Protein AF-A0A6J4YBS7-F1 (afdb_monomer)

Mean predicted aligned error: 9.2 Å

Secondary structure (DSSP, 8-state):
--SHHHHHHHHHH-SS---B------TTS---EEEE---S--SSSSPPEESS--TT----SSPPEEPPHHHHHHHHHHHHHHHHHHHHTT-SEEEEEE-TT-HHHHHH-TTT----STTSSSHHHHHHHHHHHHHHHHTTS-TTS-EEEEEE-----TT--S--HHHHHHHHHHHHHHT-SEEEEEPPP--TT-

Sequence (194 aa):
MLFGDYLDISRQALNPFALSLKRYDCCRRPRAASLIEKRNCAKTGGDYMAVSLVDNMPDYGRQPRVMTDADIQGIIAAFGQAAGRVQQAGFDGVQIHGAHGYLVVQFLSPLTNQRQDQWGGSLENRMRFVIEVFRSIKNQVDDSFPIMIKLGCKDYVKSGGGFSMEEGVQVAKALEREGACLIEISHCSQLKGT

Nearest PDB structures (foldseek):
  5n6q-assembly1_B  TM=8.641E-01  e=2.987E-12  Pseudomonas putida
  3l65-assembly1_A  TM=8.594E-01  e=4.675E-12  Pseudomonas putida
  5n6q-assembly1_A  TM=8.396E-01  e=2.628E-12  Pseudomonas putida
  3l67-assembly1_A  TM=8.369E-01  e=1.008E-11  Pseudomonas putida
  5lnj-assembly1_A  TM=8.584E-01  e=2.805E-11  Pseudomonas putida

pLDDT: mean 77.75, std 22.11, range [26.22, 98.56]

Foldseek 3Di:
DPPVVVVVLCVVLPVPFPWDQDADQDPDDRAGETEGFHAQDDPPPDAREFCDDAPPDDCPVHDHDYDDPVNLVVVLLSLQSS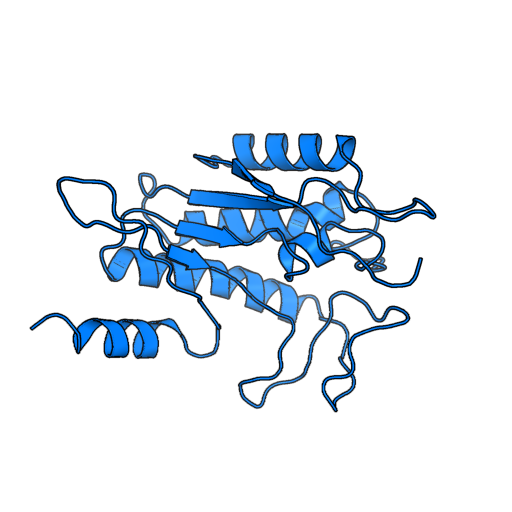LLSCVVVRHQAYEYEAAAATRLVLLQKCRRHVDPDQSDDDLNSSLVSVLSSLVSNCVNDDVNHAYAYAHAQWADDPVDRIRHNVSSVVSVVSCVVSPHPYYHYDHHHHPPDD

Radius of gyration: 16.75 Å; Cα contacts (8 Å, |Δi|>4): 340; chains: 1; bounding box: 39×38×50 Å

Structure (mmCIF, N/CA/C/O backbone):
data_AF-A0A6J4YBS7-F1
#
_entry.id   AF-A0A6J4YBS7-F1
#
loop_
_atom_site.group_PDB
_atom_site.id
_atom_site.type_symbol
_atom_site.label_atom_id
_atom_site.label_alt_id
_atom_site.label_comp_id
_atom_site.label_asym_id
_atom_site.label_entity_id
_atom_site.label_seq_id
_atom_site.pdbx_PDB_ins_code
_atom_site.Cartn_x
_atom_site.Cartn_y
_atom_site.Cartn_z
_atom_site.occupancy
_atom_site.B_iso_or_equiv
_atom_site.auth_seq_id
_atom_site.auth_comp_id
_atom_site.auth_asym_id
_atom_site.auth_atom_id
_atom_site.pdbx_PDB_model_num
ATOM 1 N N . MET A 1 1 ? -10.386 -20.583 28.822 1.00 33.28 1 MET A N 1
ATOM 2 C CA . MET A 1 1 ? -11.143 -20.363 27.570 1.00 33.28 1 MET A CA 1
ATOM 3 C C . MET A 1 1 ? -10.430 -19.320 26.696 1.00 33.28 1 MET A C 1
ATOM 5 O O . MET A 1 1 ? -10.971 -18.252 26.506 1.00 33.28 1 MET A O 1
ATOM 9 N N . LEU A 1 2 ? -9.185 -19.550 26.242 1.00 31.94 2 LEU A N 1
ATOM 10 C CA . LEU A 1 2 ? -8.369 -18.486 25.597 1.00 31.94 2 LEU A CA 1
ATOM 11 C C . LEU A 1 2 ? -7.616 -18.908 24.316 1.00 31.94 2 LEU A C 1
ATOM 13 O O . LEU A 1 2 ? -6.906 -18.095 23.739 1.00 31.94 2 LEU A O 1
ATOM 17 N N . PHE A 1 3 ? -7.770 -20.153 23.853 1.00 27.08 3 PHE A N 1
ATOM 18 C CA . PHE A 1 3 ? -7.106 -20.653 22.635 1.00 27.08 3 PHE A CA 1
ATOM 19 C C . PHE A 1 3 ? -8.078 -21.058 21.513 1.00 27.08 3 PHE A C 1
ATOM 21 O O . PHE A 1 3 ? -7.680 -21.056 20.352 1.00 27.08 3 PHE A O 1
ATOM 28 N N . GLY A 1 4 ? -9.342 -21.372 21.832 1.00 26.22 4 GLY A N 1
ATOM 29 C CA . GLY A 1 4 ? -10.352 -21.775 20.840 1.00 26.22 4 GLY A CA 1
ATOM 30 C C . GLY A 1 4 ? -10.799 -20.619 19.943 1.00 26.22 4 GLY A C 1
ATOM 31 O O . GLY A 1 4 ? -10.793 -20.745 18.723 1.00 26.22 4 GLY A O 1
ATOM 32 N N . ASP A 1 5 ? -11.054 -19.456 20.542 1.00 38.38 5 ASP A N 1
ATOM 33 C CA . ASP A 1 5 ? -11.626 -18.304 19.834 1.00 38.38 5 ASP A CA 1
ATOM 34 C C . ASP A 1 5 ? -10.646 -17.676 18.825 1.00 38.38 5 ASP A C 1
ATOM 36 O O . ASP A 1 5 ? -11.058 -17.111 17.817 1.00 38.38 5 ASP A O 1
ATOM 40 N N . TYR A 1 6 ? -9.331 -17.829 19.031 1.00 33.69 6 TYR A N 1
ATOM 41 C CA . TYR A 1 6 ? -8.311 -17.347 18.090 1.00 33.69 6 TYR A CA 1
ATOM 42 C C . TYR A 1 6 ? -8.333 -18.133 16.770 1.00 33.69 6 TYR A C 1
ATOM 44 O O . TYR A 1 6 ? -8.166 -17.556 15.694 1.00 33.69 6 TYR A O 1
ATOM 52 N N . LEU A 1 7 ? -8.570 -19.449 16.833 1.00 38.34 7 LEU A N 1
ATOM 53 C CA . LEU A 1 7 ? -8.701 -20.303 15.650 1.00 38.34 7 LEU A CA 1
ATOM 54 C C . LEU A 1 7 ? -10.017 -20.047 14.901 1.00 38.34 7 LEU A C 1
ATOM 56 O O . LEU A 1 7 ? -10.030 -20.139 13.678 1.00 38.34 7 LEU A O 1
ATOM 60 N N . ASP A 1 8 ? -11.089 -19.664 15.595 1.00 37.56 8 ASP A N 1
ATOM 61 C CA . ASP A 1 8 ? -12.368 -19.340 14.952 1.00 37.56 8 ASP A CA 1
ATOM 62 C C . ASP A 1 8 ? -12.410 -17.927 14.359 1.00 37.56 8 ASP A C 1
ATOM 64 O O . ASP A 1 8 ? -12.879 -17.765 13.234 1.00 37.56 8 ASP A O 1
ATOM 68 N N . ILE A 1 9 ? -11.826 -16.920 15.020 1.00 43.03 9 ILE A N 1
ATOM 69 C CA . ILE A 1 9 ? -11.674 -15.566 14.454 1.00 43.03 9 ILE A CA 1
ATOM 70 C C . ILE A 1 9 ? -10.761 -15.602 13.231 1.00 43.03 9 ILE A C 1
ATOM 72 O O . ILE A 1 9 ? -11.064 -15.000 12.204 1.00 43.03 9 ILE A O 1
ATOM 76 N N . SER A 1 10 ? -9.656 -16.345 13.307 1.00 39.84 10 SER A N 1
ATOM 77 C CA . SER A 1 10 ? -8.785 -16.554 12.155 1.00 39.84 10 SER A CA 1
ATOM 78 C C . SER A 1 10 ? -9.535 -17.302 11.043 1.00 39.84 10 SER A C 1
ATOM 80 O O . SER A 1 10 ? -9.543 -16.839 9.911 1.00 39.84 10 SER A O 1
ATOM 82 N N . ARG A 1 11 ? -10.302 -18.361 11.322 1.00 40.59 11 ARG A N 1
ATOM 83 C CA . ARG A 1 11 ? -11.118 -19.039 10.291 1.00 40.59 11 ARG A CA 1
ATOM 84 C C . ARG A 1 11 ? -12.203 -18.160 9.660 1.00 40.59 11 ARG A C 1
ATOM 86 O O . ARG A 1 11 ? -12.398 -18.247 8.450 1.00 40.59 11 ARG A O 1
ATOM 93 N N . GLN A 1 12 ? -12.874 -17.310 10.435 1.00 41.06 12 GLN A N 1
ATOM 94 C CA . GLN A 1 12 ? -13.909 -16.398 9.935 1.00 41.06 12 GLN A CA 1
ATOM 95 C C . GLN A 1 12 ? -13.317 -15.174 9.214 1.00 41.06 12 GLN A C 1
ATOM 97 O O . GLN A 1 12 ? -13.942 -14.641 8.298 1.00 41.06 12 GLN A O 1
ATOM 102 N N . ALA A 1 13 ? -12.097 -14.750 9.567 1.00 38.03 13 ALA A N 1
ATOM 103 C CA . ALA A 1 13 ? -11.439 -13.593 8.965 1.00 38.03 13 ALA A CA 1
ATOM 104 C C . ALA A 1 13 ? -10.526 -13.904 7.761 1.00 38.03 13 ALA A C 1
ATOM 106 O O . ALA A 1 13 ? -10.281 -12.996 6.956 1.00 38.03 13 ALA A O 1
ATOM 107 N N . LEU A 1 14 ? -10.027 -15.144 7.631 1.00 44.59 14 LEU A N 1
ATOM 108 C CA . LEU A 1 14 ? -8.889 -15.510 6.764 1.00 44.59 14 LEU A CA 1
ATOM 109 C C . LEU A 1 14 ? -9.216 -16.170 5.423 1.00 44.59 14 LEU A C 1
ATOM 111 O O . LEU A 1 14 ? -8.290 -16.533 4.698 1.00 44.59 14 LEU A O 1
ATOM 115 N N . ASN A 1 15 ? -10.474 -16.342 5.030 1.00 37.31 15 ASN A N 1
ATOM 116 C CA . ASN A 1 15 ? -10.745 -16.929 3.716 1.00 37.31 15 ASN A CA 1
ATOM 117 C C . ASN A 1 15 ? -11.090 -15.836 2.686 1.00 37.31 15 ASN A C 1
ATOM 119 O O . ASN A 1 15 ? -12.058 -15.113 2.922 1.00 37.31 15 ASN A O 1
ATOM 123 N N . PRO A 1 16 ? -10.360 -15.666 1.556 1.00 37.88 16 PRO 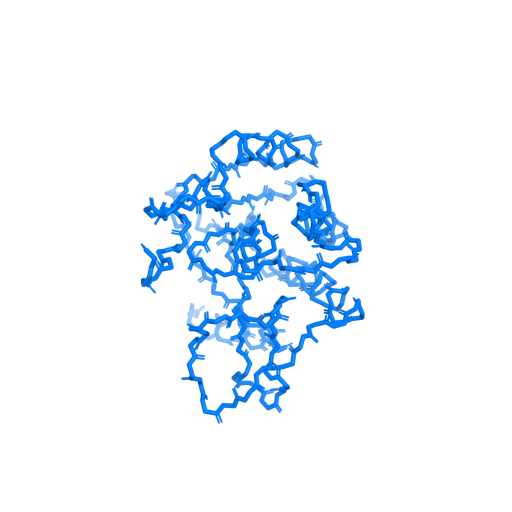A N 1
ATOM 124 C CA . PRO A 1 16 ? -9.128 -16.331 1.089 1.00 37.88 16 PRO A CA 1
ATOM 125 C C . PRO A 1 16 ? -7.824 -15.525 1.325 1.00 37.88 16 PRO A C 1
ATOM 127 O O . PRO A 1 16 ? -6.843 -15.705 0.598 1.00 37.88 16 PRO A O 1
ATOM 130 N N . PHE A 1 17 ? -7.788 -14.596 2.284 1.00 41.03 17 PHE A N 1
ATOM 131 C CA . PHE A 1 17 ? -6.633 -13.719 2.509 1.00 41.03 17 PHE A CA 1
ATOM 132 C C . PHE A 1 17 ? -5.740 -14.270 3.617 1.00 41.03 17 PHE A C 1
ATOM 134 O O . PHE A 1 17 ? -6.178 -14.455 4.747 1.00 41.03 17 PHE A O 1
ATOM 141 N N . ALA A 1 18 ? -4.465 -14.499 3.305 1.00 39.88 18 ALA A N 1
ATOM 142 C CA . ALA A 1 18 ? -3.466 -14.861 4.301 1.00 39.88 18 ALA A CA 1
ATOM 143 C C . ALA A 1 18 ? -3.133 -13.643 5.185 1.00 39.88 18 ALA A C 1
ATOM 145 O O . ALA A 1 18 ? -2.092 -13.023 4.999 1.00 39.88 18 ALA A O 1
ATOM 146 N N . LEU A 1 19 ? -4.012 -13.276 6.128 1.00 43.25 19 LEU A N 1
ATOM 147 C CA . LEU A 1 19 ? -3.632 -12.349 7.192 1.00 43.25 19 LEU A CA 1
ATOM 148 C C . LEU A 1 19 ? -2.711 -13.061 8.184 1.00 43.25 19 LEU A C 1
ATOM 150 O O . LEU A 1 19 ? -3.000 -14.157 8.660 1.00 43.25 19 LEU A O 1
ATOM 154 N N . SER A 1 20 ? -1.613 -12.403 8.533 1.00 40.69 20 SER A N 1
ATOM 155 C CA . SER A 1 20 ? -0.741 -12.821 9.623 1.00 40.69 20 SER A CA 1
ATOM 156 C C . SER A 1 20 ? -1.072 -11.965 10.839 1.00 40.69 20 SER A C 1
ATOM 158 O O . SER A 1 20 ? -0.600 -10.842 10.973 1.00 40.69 20 SER A O 1
ATOM 160 N N . LEU A 1 21 ? -1.930 -12.456 11.734 1.00 43.28 21 LEU A N 1
ATOM 161 C CA . LEU A 1 21 ? -2.295 -11.717 12.944 1.00 43.28 21 LEU A CA 1
ATOM 162 C C . LEU A 1 21 ? -1.134 -11.757 13.951 1.00 43.28 21 LEU A C 1
ATOM 164 O O . LEU A 1 21 ? -0.966 -12.735 14.677 1.00 43.28 21 LEU A O 1
ATOM 168 N N . LYS A 1 22 ? -0.334 -10.690 14.030 1.00 40.06 22 LYS A N 1
ATOM 169 C CA . LYS A 1 22 ? 0.686 -10.538 15.078 1.00 40.06 22 LYS A CA 1
ATOM 170 C C . LYS A 1 22 ? 0.146 -9.724 16.242 1.00 40.06 22 LYS A C 1
ATOM 172 O O . LYS A 1 22 ? 0.009 -8.518 16.123 1.00 40.06 22 LYS A O 1
ATOM 177 N N . ARG A 1 23 ? -0.101 -10.374 17.380 1.00 38.47 23 ARG A N 1
ATOM 178 C CA . ARG A 1 23 ? -0.437 -9.688 18.632 1.00 38.47 23 ARG A CA 1
ATOM 179 C C . ARG A 1 23 ? 0.808 -9.007 19.196 1.00 38.47 23 ARG A C 1
ATOM 181 O O . ARG A 1 23 ? 1.757 -9.683 19.581 1.00 38.47 23 ARG A O 1
ATOM 188 N N . TYR A 1 24 ? 0.791 -7.679 19.243 1.00 40.41 24 TYR A N 1
ATOM 189 C CA . TYR A 1 24 ? 1.756 -6.894 20.007 1.00 40.41 24 TYR A CA 1
ATOM 190 C C . TYR A 1 24 ? 1.162 -6.642 21.395 1.00 40.41 24 TYR A C 1
ATOM 192 O O . TYR A 1 24 ? 0.238 -5.845 21.529 1.00 40.41 24 TYR A O 1
ATOM 200 N N . ASP A 1 25 ? 1.642 -7.355 22.415 1.00 36.03 25 ASP A N 1
ATOM 201 C CA . ASP A 1 25 ? 1.246 -7.093 23.801 1.00 36.03 25 ASP A CA 1
ATOM 202 C C . ASP A 1 25 ? 2.095 -5.943 24.360 1.00 36.03 25 ASP A C 1
ATOM 204 O O . ASP A 1 25 ? 3.307 -6.072 24.534 1.00 36.03 25 ASP A O 1
ATOM 208 N N . CYS A 1 26 ? 1.451 -4.816 24.668 1.00 28.91 26 CYS A N 1
ATOM 209 C CA . CYS A 1 26 ? 2.023 -3.770 25.512 1.00 28.91 26 CYS A CA 1
ATOM 210 C C . CYS A 1 26 ? 1.264 -3.739 26.849 1.00 28.91 26 CYS A C 1
ATOM 212 O O . CYS A 1 26 ? 0.036 -3.825 26.894 1.00 28.91 26 CYS A O 1
ATOM 214 N N . CYS A 1 27 ? 2.010 -3.695 27.953 1.00 36.72 27 CYS A N 1
ATOM 215 C CA . CYS A 1 27 ? 1.534 -3.955 29.309 1.00 36.72 27 CYS A CA 1
ATOM 216 C C . CYS A 1 27 ? 0.288 -3.149 29.740 1.00 36.72 27 CYS A C 1
ATOM 218 O O . CYS A 1 27 ? 0.246 -1.928 29.626 1.00 36.72 27 CYS A O 1
ATOM 220 N N . ARG A 1 28 ? -0.634 -3.875 30.402 1.00 33.41 28 ARG A N 1
ATOM 221 C CA . ARG A 1 28 ? -1.791 -3.479 31.248 1.00 33.41 28 ARG A CA 1
ATOM 222 C C . ARG A 1 28 ? -3.213 -3.578 30.687 1.00 33.41 28 ARG A C 1
ATOM 224 O O . ARG A 1 28 ? -4.128 -3.614 31.506 1.00 33.41 28 ARG A O 1
ATOM 231 N N . ARG A 1 29 ? -3.430 -3.773 29.384 1.00 39.84 29 ARG A N 1
ATOM 232 C CA . ARG A 1 29 ? -4.667 -4.368 28.821 1.00 39.84 29 ARG A CA 1
ATOM 233 C C . ARG A 1 29 ? -4.292 -5.054 27.504 1.00 39.84 29 ARG A C 1
ATOM 235 O O . ARG A 1 29 ? -3.763 -4.360 26.645 1.00 39.84 29 ARG A O 1
ATOM 242 N N . PRO A 1 30 ? -4.502 -6.368 27.317 1.00 42.16 30 PRO A N 1
ATOM 243 C CA . PRO A 1 30 ? -3.960 -7.061 26.156 1.00 42.16 30 PRO A CA 1
ATOM 244 C C . PRO A 1 30 ? -4.868 -6.802 24.951 1.00 42.16 30 PRO A C 1
ATOM 246 O O . PRO A 1 30 ? -5.718 -7.624 24.615 1.00 42.16 30 PRO A O 1
ATOM 249 N N . ARG A 1 31 ? -4.726 -5.639 24.323 1.00 50.16 31 ARG A N 1
ATOM 250 C CA . ARG A 1 31 ? -5.440 -5.278 23.103 1.00 50.16 31 ARG A CA 1
ATOM 251 C C . ARG A 1 31 ? -4.413 -5.109 21.986 1.00 50.16 31 ARG A C 1
ATOM 253 O O . ARG A 1 31 ? -3.412 -4.420 22.138 1.00 50.16 31 ARG A O 1
ATOM 260 N N . ALA A 1 32 ? -4.607 -5.881 20.928 1.00 58.28 32 ALA A N 1
ATOM 261 C CA . ALA A 1 32 ? -3.591 -6.202 19.938 1.00 58.28 32 ALA A CA 1
ATOM 262 C C . ALA A 1 32 ? -3.745 -5.330 18.687 1.00 58.28 32 ALA A C 1
ATOM 264 O O . ALA A 1 32 ? -4.871 -5.039 18.292 1.00 58.28 32 ALA A O 1
ATOM 265 N N . ALA A 1 33 ? -2.646 -4.988 18.013 1.00 57.53 33 ALA A N 1
ATOM 266 C CA . ALA A 1 33 ? -2.692 -4.614 16.598 1.00 57.53 33 ALA A CA 1
ATOM 267 C C . ALA A 1 33 ? -2.696 -5.885 15.733 1.00 57.53 33 ALA A C 1
ATOM 269 O O . ALA A 1 33 ? -2.200 -6.922 16.167 1.00 57.53 33 ALA A O 1
ATOM 270 N N . SER A 1 34 ? -3.253 -5.829 14.525 1.00 64.44 34 SER A N 1
ATOM 271 C CA . SER A 1 34 ? -3.158 -6.919 13.541 1.00 64.44 34 SER A CA 1
ATOM 272 C C . SER A 1 34 ? -2.318 -6.501 12.337 1.00 64.44 34 SER A C 1
ATOM 274 O O . SER A 1 34 ? -2.276 -5.321 12.010 1.00 64.44 34 SER A O 1
ATOM 276 N N . LEU A 1 35 ? -1.660 -7.446 11.660 1.00 63.75 35 LEU A N 1
ATOM 277 C CA . LEU A 1 35 ? -0.934 -7.178 10.417 1.00 63.75 35 LEU A CA 1
ATOM 278 C C . LEU A 1 35 ? -1.715 -7.777 9.240 1.00 63.75 35 LEU A C 1
ATOM 280 O O . LEU A 1 35 ? -1.991 -8.978 9.208 1.00 63.75 35 LEU A O 1
ATOM 284 N N . ILE A 1 36 ? -2.059 -6.944 8.259 1.00 68.38 36 ILE A N 1
ATOM 285 C CA . ILE A 1 36 ? -2.663 -7.398 7.003 1.00 68.38 36 ILE A CA 1
ATOM 286 C C . ILE A 1 36 ? -1.569 -7.457 5.948 1.00 68.38 36 ILE A C 1
ATOM 288 O O . ILE A 1 36 ? -0.947 -6.449 5.606 1.00 68.38 36 ILE A O 1
ATOM 292 N N . GLU A 1 37 ? -1.341 -8.653 5.419 1.00 68.88 37 GLU A N 1
ATOM 293 C CA . GLU A 1 37 ? -0.389 -8.896 4.346 1.00 68.88 37 GLU A CA 1
ATOM 294 C C . GLU A 1 37 ? -1.056 -9.676 3.214 1.00 68.88 37 GLU A C 1
ATOM 296 O O . GLU A 1 37 ? -1.984 -10.456 3.419 1.00 68.88 37 GLU A O 1
ATOM 301 N N . LYS A 1 38 ? -0.561 -9.479 1.992 1.00 57.25 38 LYS A N 1
ATOM 302 C CA . LYS A 1 38 ? -0.874 -10.360 0.871 1.00 57.25 38 LYS A CA 1
ATOM 303 C C . LYS A 1 38 ? 0.412 -10.663 0.119 1.00 57.25 38 LYS A C 1
ATOM 305 O O . LYS A 1 38 ? 1.104 -9.756 -0.344 1.00 57.25 38 LYS A O 1
ATOM 310 N N . ARG A 1 39 ? 0.755 -11.950 0.033 1.00 58.47 39 ARG A N 1
ATOM 311 C CA . ARG A 1 39 ? 1.765 -12.444 -0.911 1.00 58.47 39 ARG A CA 1
ATOM 312 C C . ARG A 1 39 ? 1.101 -12.716 -2.253 1.00 58.47 39 ARG A C 1
ATOM 314 O O . ARG A 1 39 ? -0.079 -13.064 -2.305 1.00 58.47 39 ARG A O 1
ATOM 321 N N . ASN A 1 40 ? 1.898 -12.676 -3.312 1.00 57.56 40 ASN A N 1
ATOM 322 C CA . ASN A 1 40 ? 1.562 -13.348 -4.562 1.00 57.56 40 ASN A CA 1
ATOM 323 C C . ASN A 1 40 ? 1.574 -14.856 -4.270 1.00 57.56 40 ASN A C 1
ATOM 325 O O . ASN A 1 40 ? 2.629 -15.476 -4.304 1.00 57.56 40 ASN A O 1
ATOM 329 N N . CYS A 1 41 ? 0.473 -15.455 -3.821 1.00 44.78 41 CYS A N 1
ATOM 330 C CA . CYS A 1 41 ? 0.392 -16.908 -3.632 1.00 44.78 41 CYS A CA 1
ATOM 331 C C . CYS A 1 41 ? -1.088 -17.302 -3.511 1.00 44.78 41 CYS A C 1
ATOM 333 O O . CYS A 1 41 ? -1.754 -16.852 -2.586 1.00 44.78 41 CYS A O 1
ATOM 335 N N . ALA A 1 42 ? -1.708 -18.025 -4.448 1.00 44.16 42 ALA A N 1
ATOM 336 C CA . ALA A 1 42 ? -1.468 -19.410 -4.889 1.00 44.16 42 ALA A CA 1
ATOM 337 C C . ALA A 1 42 ? -1.672 -20.511 -3.820 1.00 44.16 42 ALA A C 1
ATOM 339 O O . ALA A 1 42 ? -1.628 -21.688 -4.165 1.00 44.16 42 ALA A O 1
ATOM 340 N N . LYS A 1 43 ? -1.971 -20.190 -2.548 1.00 39.94 43 LYS A N 1
ATOM 341 C CA . LYS A 1 43 ? -2.202 -21.233 -1.518 1.00 39.94 43 LYS A CA 1
ATOM 342 C C . LYS A 1 43 ? -3.652 -21.705 -1.364 1.00 39.94 43 LYS A C 1
ATOM 344 O O . LYS A 1 43 ? -3.898 -22.634 -0.604 1.00 39.94 43 LYS A O 1
ATOM 349 N N . THR A 1 44 ? -4.597 -21.126 -2.095 1.00 36.19 44 THR A N 1
ATOM 350 C CA . THR A 1 44 ? -6.033 -21.430 -1.977 1.00 36.19 44 THR A CA 1
ATOM 351 C C . THR A 1 44 ? -6.668 -21.636 -3.348 1.00 36.19 44 THR A C 1
ATOM 353 O O . THR A 1 44 ? -7.575 -20.911 -3.727 1.00 36.19 44 THR A O 1
ATOM 356 N N . GLY A 1 45 ? -6.157 -22.583 -4.145 1.00 42.47 45 GLY A N 1
ATOM 357 C CA . GLY A 1 45 ? -6.798 -23.024 -5.398 1.00 42.47 45 GLY A CA 1
ATOM 358 C C . GLY A 1 45 ? -6.927 -21.987 -6.529 1.00 42.47 45 GLY A C 1
ATOM 359 O O . GLY A 1 45 ? -7.236 -22.381 -7.646 1.00 42.47 45 GLY A O 1
ATOM 360 N N . GLY A 1 46 ? -6.665 -20.704 -6.272 1.00 55.34 46 GLY A N 1
ATOM 361 C CA . GLY A 1 46 ? -6.760 -19.612 -7.237 1.00 55.34 46 GLY A CA 1
ATOM 362 C C . GLY A 1 46 ? -5.479 -19.379 -8.035 1.00 55.34 46 GLY A C 1
ATOM 363 O O . GLY A 1 46 ? -4.396 -19.859 -7.678 1.00 55.34 46 GLY A O 1
ATOM 364 N N . ASP A 1 47 ? -5.631 -18.611 -9.112 1.00 62.75 47 ASP A N 1
ATOM 365 C CA . ASP A 1 47 ? -4.555 -18.204 -10.011 1.00 62.75 47 ASP A CA 1
ATOM 366 C C . ASP A 1 47 ? -3.389 -17.567 -9.248 1.00 62.75 47 ASP A C 1
ATOM 368 O O . ASP A 1 47 ? -3.561 -16.710 -8.374 1.00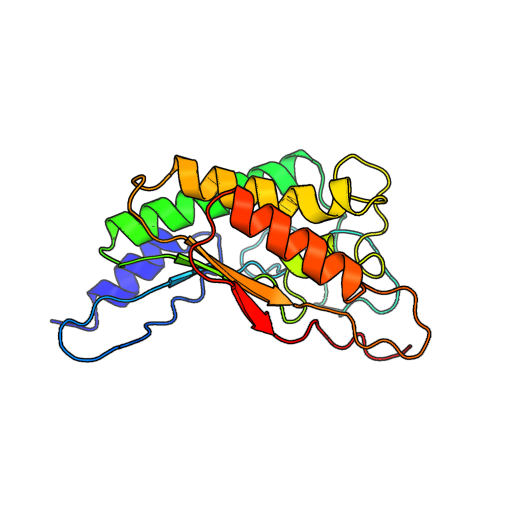 62.75 47 ASP A O 1
ATOM 372 N N . TYR A 1 48 ? -2.171 -17.974 -9.600 1.00 73.88 48 TYR A N 1
ATOM 373 C CA . TYR A 1 48 ? -0.969 -17.281 -9.163 1.00 73.88 48 TYR A CA 1
ATOM 374 C C . TYR A 1 48 ? -0.901 -15.948 -9.920 1.00 73.88 48 TYR A C 1
ATOM 376 O O . TYR A 1 48 ? -0.881 -15.934 -11.147 1.00 73.88 48 TYR A O 1
ATOM 384 N N . MET A 1 49 ? -0.937 -14.825 -9.203 1.00 84.69 49 MET A N 1
ATOM 385 C CA . MET A 1 49 ? -0.989 -13.486 -9.798 1.00 84.69 49 MET A CA 1
ATOM 386 C C . MET A 1 49 ? 0.243 -12.663 -9.430 1.00 84.69 49 MET A C 1
ATOM 388 O O . MET A 1 49 ? 0.718 -12.744 -8.296 1.00 84.69 49 MET A O 1
ATOM 392 N N . ALA A 1 50 ? 0.710 -11.833 -10.361 1.00 87.19 50 ALA A N 1
ATOM 393 C CA . ALA A 1 50 ? 1.831 -10.916 -10.174 1.00 87.19 50 ALA A CA 1
ATOM 394 C C . ALA A 1 50 ? 1.497 -9.496 -10.666 1.00 87.19 50 ALA A C 1
ATOM 396 O O . ALA A 1 50 ? 0.632 -9.309 -11.524 1.00 87.19 50 ALA A O 1
ATOM 397 N N . VAL A 1 51 ? 2.205 -8.492 -10.137 1.00 89.94 51 VAL A N 1
ATOM 398 C CA . VAL A 1 51 ? 2.068 -7.086 -10.567 1.00 89.94 51 VAL A CA 1
ATOM 399 C C . VAL A 1 51 ? 2.513 -6.915 -12.023 1.00 89.94 51 VAL A C 1
ATOM 401 O O . VAL A 1 51 ? 1.848 -6.241 -12.812 1.00 89.94 51 VAL A O 1
ATOM 404 N N . SER A 1 52 ? 3.621 -7.557 -12.388 1.00 89.50 52 SER A N 1
ATOM 405 C CA . SER A 1 52 ? 4.180 -7.653 -13.739 1.00 89.50 52 SER A CA 1
ATOM 406 C C . SER A 1 52 ? 4.921 -8.983 -13.890 1.00 89.50 52 SER A C 1
ATOM 408 O O . SER A 1 52 ? 5.258 -9.618 -12.889 1.00 89.50 52 SER A O 1
ATOM 410 N N . LEU A 1 53 ? 5.168 -9.410 -15.130 1.00 88.31 53 LEU A N 1
ATOM 411 C CA . LEU A 1 53 ? 6.082 -10.520 -15.401 1.00 88.31 53 LEU A CA 1
ATOM 412 C C . LEU A 1 53 ? 7.494 -9.949 -15.507 1.00 88.31 53 LEU A C 1
ATOM 414 O O . LEU A 1 53 ? 7.739 -9.111 -16.368 1.00 88.31 53 LEU A O 1
ATOM 418 N N . VAL A 1 54 ? 8.386 -10.369 -14.615 1.00 82.50 54 VAL A N 1
ATOM 419 C CA . VAL A 1 54 ? 9.777 -9.903 -14.565 1.00 82.50 54 VAL A CA 1
ATOM 420 C C . VAL A 1 54 ? 10.731 -11.090 -14.592 1.00 82.50 54 VAL A C 1
ATOM 422 O O . VAL A 1 54 ? 10.366 -12.198 -14.186 1.00 82.50 54 VAL A O 1
ATOM 425 N N . ASP A 1 55 ? 11.953 -10.860 -15.061 1.00 72.81 55 ASP A N 1
ATOM 426 C CA . ASP A 1 55 ? 12.993 -11.886 -15.069 1.00 72.81 55 ASP A CA 1
ATOM 427 C C . ASP A 1 55 ? 13.318 -12.344 -13.636 1.00 72.81 55 ASP A C 1
ATOM 429 O O . ASP A 1 55 ? 13.226 -11.573 -12.678 1.00 72.81 55 ASP A O 1
ATOM 433 N N . ASN A 1 56 ? 13.707 -13.613 -13.478 1.00 68.56 56 ASN A N 1
ATOM 434 C CA . ASN A 1 56 ? 14.038 -14.230 -12.184 1.00 68.56 56 ASN A CA 1
ATOM 435 C C . ASN A 1 56 ? 12.894 -14.247 -11.151 1.00 68.56 56 ASN A C 1
ATOM 437 O O . ASN A 1 56 ? 13.148 -14.250 -9.941 1.00 68.56 56 ASN A O 1
ATOM 441 N N . MET A 1 57 ? 11.631 -14.289 -11.594 1.00 68.56 57 MET A N 1
ATOM 442 C CA . MET A 1 57 ? 10.532 -14.532 -10.660 1.00 68.56 57 MET A CA 1
ATOM 443 C C . MET A 1 57 ? 10.690 -15.882 -9.945 1.00 68.56 57 MET A C 1
ATOM 445 O O . MET A 1 57 ? 11.131 -16.855 -10.560 1.00 68.56 57 MET A O 1
ATOM 449 N N . PRO A 1 58 ? 10.327 -15.968 -8.651 1.00 65.38 58 PRO A N 1
ATOM 450 C CA . PRO A 1 58 ? 10.426 -17.224 -7.928 1.00 65.38 58 PRO A CA 1
ATOM 451 C C . PRO A 1 58 ? 9.504 -18.268 -8.562 1.00 65.38 58 PRO A C 1
ATOM 453 O O . PRO A 1 58 ? 8.307 -18.028 -8.737 1.00 65.38 58 PRO A O 1
ATOM 456 N N . ASP A 1 59 ? 10.060 -19.433 -8.880 1.00 66.12 59 ASP A N 1
ATOM 457 C CA . ASP A 1 59 ? 9.283 -20.552 -9.393 1.00 66.12 59 ASP A CA 1
ATOM 458 C C . ASP A 1 59 ? 8.529 -21.232 -8.242 1.00 66.12 59 ASP A C 1
ATOM 460 O O . ASP A 1 59 ? 9.118 -21.850 -7.353 1.00 66.12 59 ASP A O 1
ATOM 464 N N . TYR A 1 60 ? 7.205 -21.089 -8.250 1.00 66.38 60 TYR A N 1
ATOM 465 C CA . TYR A 1 60 ? 6.302 -21.768 -7.320 1.00 66.38 60 TYR A CA 1
ATOM 466 C C . TYR A 1 60 ? 5.580 -22.960 -7.971 1.00 66.38 60 TYR A C 1
ATOM 468 O O . TYR A 1 60 ? 4.540 -23.397 -7.475 1.00 66.38 60 TYR A O 1
ATOM 476 N N . GLY A 1 61 ? 6.091 -23.474 -9.095 1.00 66.88 61 GLY A N 1
ATOM 477 C CA . GLY A 1 61 ? 5.507 -24.588 -9.845 1.00 66.88 61 GLY A CA 1
ATOM 478 C C . GLY A 1 61 ? 4.268 -24.211 -10.661 1.00 66.88 61 GLY A C 1
ATOM 479 O O . GLY A 1 61 ? 3.543 -25.091 -11.123 1.00 66.88 61 GLY A O 1
ATOM 480 N N . ARG A 1 62 ? 3.986 -22.910 -10.816 1.00 71.25 62 ARG A N 1
ATOM 481 C CA . ARG A 1 62 ? 2.921 -22.351 -11.664 1.00 71.25 62 ARG A CA 1
ATOM 482 C C . ARG A 1 62 ? 3.399 -21.033 -12.262 1.00 71.25 62 ARG A C 1
ATOM 484 O O . ARG A 1 62 ? 4.013 -20.238 -11.554 1.00 71.25 62 ARG A O 1
ATOM 491 N N . GLN A 1 63 ? 3.081 -20.777 -13.530 1.00 75.06 63 GLN A N 1
ATOM 492 C CA . GLN A 1 63 ? 3.341 -19.469 -14.133 1.00 75.06 63 GLN A CA 1
ATOM 493 C C . GLN A 1 63 ? 2.324 -18.443 -13.616 1.00 75.06 63 GLN A C 1
ATOM 495 O O . GLN A 1 63 ? 1.121 -18.722 -13.640 1.00 75.06 63 GLN A O 1
ATOM 500 N N . PRO A 1 64 ? 2.771 -17.278 -13.123 1.00 82.44 64 PRO A N 1
ATOM 501 C CA . PRO A 1 64 ? 1.856 -16.232 -12.706 1.00 82.44 64 PRO A CA 1
ATOM 502 C C . PRO A 1 64 ? 1.204 -15.569 -13.916 1.00 82.44 64 PRO A C 1
ATOM 504 O O . PRO A 1 64 ? 1.847 -15.377 -14.946 1.00 82.44 64 PRO A O 1
ATOM 507 N N . ARG A 1 65 ? -0.044 -15.127 -13.762 1.00 88.50 65 ARG A N 1
ATOM 508 C CA . ARG A 1 65 ? -0.664 -14.157 -14.672 1.00 88.50 65 ARG A CA 1
ATOM 509 C C . ARG A 1 65 ? -0.529 -12.740 -14.124 1.00 88.50 65 ARG A C 1
ATOM 511 O O . ARG A 1 65 ? -0.516 -12.529 -12.911 1.00 88.50 65 ARG A O 1
ATOM 518 N N . VAL A 1 66 ? -0.471 -11.753 -15.011 1.00 91.12 66 VAL A N 1
ATOM 519 C CA . VAL A 1 66 ? -0.506 -10.340 -14.610 1.00 91.12 66 VAL A CA 1
ATOM 520 C C . VAL A 1 66 ? -1.884 -10.013 -14.025 1.00 91.12 66 VAL A C 1
ATOM 522 O O . VAL A 1 66 ? -2.908 -10.435 -14.566 1.00 91.12 66 VAL A O 1
ATOM 525 N N . MET A 1 67 ? -1.916 -9.277 -12.912 1.00 92.50 67 MET A N 1
ATOM 526 C CA . MET A 1 67 ? -3.165 -8.786 -12.323 1.00 92.50 67 MET A CA 1
ATOM 527 C C . MET A 1 67 ? -3.892 -7.844 -13.293 1.00 92.50 67 MET A C 1
ATOM 529 O O . MET A 1 67 ? -3.290 -6.923 -13.851 1.00 92.50 67 MET A O 1
ATOM 533 N N . THR A 1 68 ? -5.190 -8.054 -13.474 1.00 94.50 68 THR A N 1
ATOM 534 C CA . THR A 1 68 ? -6.102 -7.113 -14.135 1.00 94.50 68 THR A CA 1
ATOM 535 C C . THR A 1 68 ? -6.511 -6.004 -13.164 1.00 94.50 68 THR A C 1
ATOM 537 O O . THR A 1 68 ? -6.316 -6.133 -11.956 1.00 94.50 68 THR A O 1
ATOM 540 N N . ASP A 1 69 ? -7.119 -4.929 -13.668 1.00 95.38 69 ASP A N 1
ATOM 541 C CA . ASP A 1 69 ? -7.690 -3.883 -12.809 1.00 95.38 69 ASP A CA 1
ATOM 542 C C . ASP A 1 69 ? -8.698 -4.460 -11.796 1.00 95.38 69 ASP A C 1
ATOM 544 O O . ASP A 1 69 ? -8.612 -4.177 -10.603 1.00 95.38 69 ASP A O 1
ATOM 548 N N . ALA A 1 70 ? -9.563 -5.380 -12.239 1.00 93.31 70 ALA A N 1
ATOM 549 C CA . ALA A 1 70 ? -10.532 -6.054 -11.376 1.00 93.31 70 ALA A CA 1
ATOM 550 C C . ALA A 1 70 ? -9.866 -6.874 -10.256 1.00 93.31 70 ALA A C 1
ATOM 552 O O . ALA A 1 70 ? -10.354 -6.875 -9.124 1.00 93.31 70 ALA A O 1
ATOM 553 N N . ASP A 1 71 ? -8.734 -7.532 -10.532 1.00 91.31 71 ASP A N 1
ATOM 554 C CA . ASP A 1 71 ? -7.979 -8.246 -9.494 1.00 91.31 71 ASP A CA 1
ATOM 555 C C . ASP A 1 71 ? -7.427 -7.275 -8.446 1.00 91.31 71 ASP A C 1
ATOM 557 O O . ASP A 1 71 ? -7.503 -7.544 -7.246 1.00 91.31 71 ASP A O 1
ATOM 561 N N . ILE A 1 72 ? -6.882 -6.138 -8.892 1.00 93.81 72 ILE A N 1
ATOM 562 C CA . ILE A 1 72 ? -6.297 -5.116 -8.017 1.00 93.81 72 ILE A CA 1
ATOM 563 C C . ILE A 1 72 ? -7.381 -4.506 -7.125 1.00 93.81 72 ILE A C 1
ATOM 565 O O . ILE A 1 72 ? -7.214 -4.455 -5.906 1.00 93.81 72 ILE A O 1
ATOM 569 N N . GLN A 1 73 ? -8.520 -4.132 -7.707 1.00 94.81 73 GLN A N 1
ATOM 570 C CA . GLN A 1 73 ? -9.673 -3.613 -6.971 1.00 94.81 73 GLN A CA 1
ATOM 571 C C . GLN A 1 73 ? -10.234 -4.642 -5.982 1.00 94.81 73 GLN A C 1
ATOM 573 O O . GLN A 1 73 ? -10.518 -4.314 -4.829 1.00 94.81 73 GLN A O 1
ATOM 578 N N . GLY A 1 74 ? -10.320 -5.915 -6.383 1.00 88.81 74 GLY A N 1
ATOM 579 C CA . GLY A 1 74 ? -10.726 -7.003 -5.492 1.00 88.81 74 GLY A CA 1
ATOM 580 C C . GLY A 1 74 ? -9.767 -7.190 -4.310 1.00 88.81 74 GLY A C 1
ATOM 581 O O . GLY A 1 74 ? -10.199 -7.464 -3.190 1.00 88.81 74 GLY A O 1
ATOM 582 N N . ILE A 1 75 ? -8.462 -6.998 -4.528 1.00 90.25 75 ILE A N 1
ATOM 583 C CA . ILE A 1 75 ? -7.458 -7.011 -3.459 1.00 90.25 75 ILE A CA 1
ATOM 584 C C . ILE A 1 75 ? -7.639 -5.819 -2.520 1.00 90.25 75 ILE A C 1
ATOM 586 O O . ILE A 1 75 ? -7.646 -6.026 -1.308 1.00 90.25 75 ILE A O 1
ATOM 590 N N . ILE A 1 76 ? -7.803 -4.607 -3.053 1.00 93.81 76 ILE A N 1
ATOM 591 C CA . ILE A 1 76 ? -8.031 -3.387 -2.264 1.00 93.81 76 ILE A CA 1
ATOM 592 C C . ILE A 1 76 ? -9.250 -3.568 -1.356 1.00 93.81 76 ILE A C 1
ATOM 594 O O . ILE A 1 76 ? -9.130 -3.446 -0.136 1.00 93.81 76 ILE A O 1
ATOM 598 N N . ALA A 1 77 ? -10.390 -3.963 -1.932 1.00 89.44 77 ALA A N 1
ATOM 599 C CA . ALA A 1 77 ? -11.626 -4.196 -1.190 1.00 89.44 77 ALA A CA 1
ATOM 600 C C . ALA A 1 77 ? -11.437 -5.221 -0.065 1.00 89.44 77 ALA A C 1
ATOM 602 O O . ALA A 1 77 ? -11.987 -5.080 1.027 1.00 89.44 77 ALA A O 1
ATOM 603 N N . ALA A 1 78 ? -10.631 -6.247 -0.309 1.00 86.19 78 ALA A N 1
ATOM 604 C CA . ALA A 1 78 ? -10.368 -7.261 0.685 1.00 86.19 78 ALA A CA 1
ATOM 605 C C . ALA A 1 78 ? -9.470 -6.817 1.839 1.00 86.19 78 ALA A C 1
ATOM 607 O O . ALA A 1 78 ? -9.681 -7.291 2.955 1.00 86.19 78 ALA A O 1
ATOM 608 N N . PHE A 1 79 ? -8.503 -5.923 1.607 1.00 90.06 79 PHE A N 1
ATOM 609 C CA . PHE A 1 79 ? -7.778 -5.275 2.704 1.00 90.06 79 PHE A CA 1
ATOM 610 C C . PHE A 1 79 ? -8.761 -4.537 3.616 1.00 90.06 79 PHE A C 1
ATOM 612 O O . PHE A 1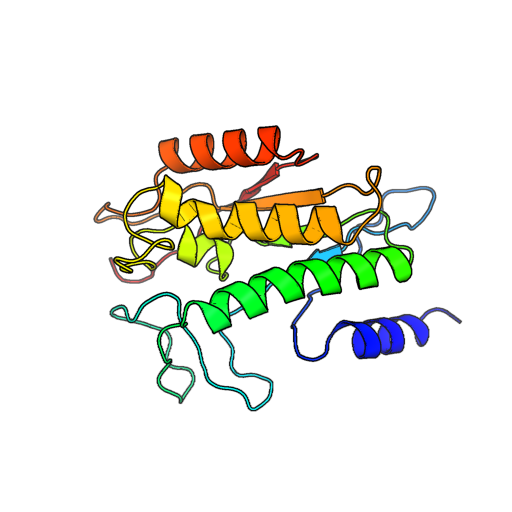 79 ? -8.721 -4.731 4.832 1.00 90.06 79 PHE A O 1
ATOM 619 N N . GLY A 1 80 ? -9.688 -3.775 3.026 1.00 91.69 80 GLY A N 1
ATOM 620 C CA . GLY A 1 80 ? -10.740 -3.087 3.768 1.00 91.69 80 GLY A CA 1
ATOM 621 C C . GLY A 1 80 ? -11.617 -4.044 4.575 1.00 91.69 80 GLY A C 1
ATOM 622 O O . GLY A 1 80 ? -11.716 -3.921 5.793 1.00 91.69 80 GLY A O 1
ATOM 623 N N . GLN A 1 81 ? -12.203 -5.052 3.924 1.00 89.88 81 GLN A N 1
ATOM 624 C CA . GLN A 1 81 ? -13.051 -6.042 4.601 1.00 89.88 81 GLN A CA 1
ATOM 625 C C . GLN A 1 81 ? -12.310 -6.770 5.729 1.00 89.88 81 GLN A C 1
ATOM 627 O O . GLN A 1 81 ? -12.895 -7.088 6.764 1.00 89.88 81 GLN A O 1
ATOM 632 N N . ALA A 1 82 ? -11.024 -7.061 5.535 1.00 85.00 82 ALA A N 1
ATOM 633 C CA . ALA A 1 82 ? -10.224 -7.715 6.551 1.00 85.00 82 ALA A CA 1
ATOM 634 C C . ALA A 1 82 ? -9.959 -6.803 7.758 1.00 85.00 82 ALA A C 1
ATOM 636 O O . ALA A 1 82 ? -10.025 -7.284 8.886 1.00 85.00 82 ALA A O 1
ATOM 637 N N . ALA A 1 83 ? -9.743 -5.502 7.548 1.00 89.31 83 ALA A N 1
ATOM 638 C CA . ALA A 1 83 ? -9.638 -4.537 8.641 1.00 89.31 83 ALA A CA 1
ATOM 639 C C . ALA A 1 83 ? -10.955 -4.381 9.418 1.00 89.31 83 ALA A C 1
ATOM 641 O O . ALA A 1 83 ? -10.929 -4.379 10.647 1.00 89.31 83 ALA A O 1
ATOM 642 N N . GLY A 1 84 ? -12.101 -4.362 8.731 1.00 90.88 84 GLY A N 1
ATOM 643 C CA . GLY A 1 84 ? -13.412 -4.372 9.390 1.00 90.88 84 GLY A CA 1
ATOM 644 C C . GLY A 1 84 ? -13.597 -5.604 10.286 1.00 90.88 84 GLY A C 1
ATOM 645 O O . GLY A 1 84 ? -13.993 -5.487 11.445 1.00 90.88 84 GLY A O 1
ATOM 646 N N . ARG A 1 85 ? -13.205 -6.795 9.807 1.00 88.25 85 ARG A N 1
ATOM 647 C CA . ARG A 1 85 ? -13.219 -8.028 10.622 1.00 88.25 85 ARG A CA 1
ATOM 648 C C . ARG A 1 85 ? -12.254 -7.970 11.806 1.00 88.25 85 ARG A C 1
ATOM 650 O O . ARG A 1 85 ? -12.584 -8.450 12.885 1.00 88.25 85 ARG A O 1
ATOM 657 N N . VAL A 1 86 ? -11.073 -7.382 11.622 1.00 85.75 86 VAL A N 1
ATOM 658 C CA . VAL A 1 86 ? -10.102 -7.149 12.702 1.00 85.75 86 VAL A CA 1
ATOM 659 C C . VAL A 1 86 ? -10.712 -6.268 13.793 1.00 85.75 86 VAL A C 1
ATOM 661 O O . VAL A 1 86 ? -10.607 -6.608 14.971 1.00 85.75 86 VAL A O 1
ATOM 664 N N . GLN A 1 87 ? -11.363 -5.163 13.426 1.00 90.06 87 GLN A N 1
ATOM 665 C CA . GLN A 1 87 ? -11.998 -4.282 14.401 1.00 90.06 87 GLN A CA 1
ATOM 666 C C . GLN A 1 87 ? -13.149 -4.993 15.128 1.00 90.06 87 GLN A C 1
ATOM 668 O O . GLN A 1 87 ? -13.214 -4.957 16.355 1.00 90.06 87 GLN A O 1
ATOM 673 N N . GLN A 1 88 ? -14.006 -5.715 14.397 1.00 88.81 88 GLN A N 1
ATOM 674 C CA . GLN A 1 88 ? -15.093 -6.521 14.976 1.00 88.81 88 GLN A CA 1
ATOM 675 C C . GLN A 1 88 ? -14.583 -7.587 15.955 1.00 88.81 88 GLN A C 1
ATOM 677 O O . GLN A 1 88 ? -15.246 -7.892 16.943 1.00 88.81 88 GLN A O 1
ATOM 682 N N . ALA A 1 89 ? -13.386 -8.125 15.715 1.00 84.75 89 ALA A N 1
ATOM 683 C CA . ALA A 1 89 ? -12.725 -9.074 16.605 1.00 84.75 89 ALA A CA 1
ATOM 684 C C . ALA A 1 89 ? -12.107 -8.429 17.867 1.00 84.75 89 ALA A C 1
ATOM 686 O O . ALA A 1 89 ? -11.513 -9.136 18.682 1.00 84.75 89 ALA A O 1
ATOM 687 N N . GLY A 1 90 ? -12.230 -7.109 18.049 1.00 86.50 90 GLY A N 1
ATOM 688 C CA . GLY A 1 90 ? -11.785 -6.398 19.250 1.00 86.50 90 GLY A CA 1
ATOM 689 C C . GLY A 1 90 ? -10.292 -6.062 19.282 1.00 86.50 90 GLY A C 1
ATOM 690 O O . GLY A 1 90 ? -9.739 -5.830 20.360 1.00 86.50 90 GLY A O 1
ATOM 691 N N . PHE A 1 91 ? -9.621 -6.056 18.126 1.00 85.31 91 PHE A N 1
ATOM 692 C CA . PHE A 1 91 ? -8.270 -5.499 18.012 1.00 85.31 91 PHE A CA 1
ATOM 693 C C . PHE A 1 91 ? -8.311 -3.973 18.184 1.00 85.31 91 PHE A C 1
ATOM 695 O O . PHE A 1 91 ? -9.332 -3.343 17.941 1.00 85.31 91 PHE A O 1
ATOM 702 N N . ASP A 1 92 ? -7.187 -3.384 18.588 1.00 88.62 92 ASP A N 1
ATOM 703 C CA . ASP A 1 92 ? -7.050 -1.941 18.842 1.00 88.62 92 ASP A CA 1
ATOM 704 C C . ASP A 1 92 ? -6.553 -1.165 17.616 1.00 88.62 92 ASP A C 1
ATOM 706 O O . ASP A 1 92 ? -6.431 0.051 17.678 1.00 88.62 92 ASP A O 1
ATOM 710 N N . GLY A 1 93 ? -6.203 -1.851 16.529 1.00 89.25 93 GLY A N 1
ATOM 711 C CA . GLY A 1 93 ? -5.693 -1.223 15.316 1.00 89.25 93 GLY A CA 1
ATOM 712 C C . GLY A 1 93 ? -5.223 -2.235 14.278 1.00 89.25 93 GLY A C 1
ATOM 713 O O . GLY A 1 93 ? -5.183 -3.451 14.509 1.00 89.25 93 GLY A O 1
ATOM 714 N N . VAL A 1 94 ? -4.821 -1.717 13.122 1.00 92.88 94 VAL A N 1
ATOM 715 C CA . VAL A 1 94 ? -4.345 -2.518 11.994 1.00 92.88 94 VAL A CA 1
ATOM 716 C C . VAL A 1 94 ? -3.086 -1.928 11.373 1.00 92.88 94 VAL A C 1
ATOM 718 O O . VAL A 1 94 ? -2.988 -0.726 11.168 1.00 92.88 94 VAL A O 1
ATOM 721 N N . GLN A 1 95 ? -2.117 -2.775 11.043 1.00 94.56 95 GLN A N 1
ATOM 722 C CA . GLN A 1 95 ? -0.910 -2.419 10.314 1.00 94.56 95 GLN A CA 1
ATOM 723 C C . GLN A 1 95 ? -0.948 -3.044 8.914 1.00 94.56 95 GLN A C 1
ATOM 725 O O . GLN A 1 95 ? -1.149 -4.248 8.755 1.00 94.56 95 GLN A O 1
ATOM 730 N N . ILE A 1 96 ? -0.730 -2.232 7.883 1.00 93.56 96 ILE A N 1
ATOM 731 C CA . ILE A 1 96 ? -0.545 -2.685 6.501 1.00 93.56 96 ILE A CA 1
ATOM 732 C C . ILE A 1 96 ? 0.900 -3.163 6.336 1.00 93.56 96 ILE A C 1
ATOM 734 O O . ILE A 1 96 ? 1.840 -2.449 6.697 1.00 93.56 96 ILE A O 1
ATOM 738 N N . HIS A 1 97 ? 1.113 -4.340 5.745 1.00 91.69 97 HIS A N 1
ATOM 739 C CA . HIS A 1 97 ? 2.461 -4.783 5.397 1.00 91.69 97 HIS A CA 1
ATOM 740 C C . HIS A 1 97 ? 2.893 -4.282 4.009 1.00 91.69 97 HIS A C 1
ATOM 742 O O . HIS A 1 97 ? 2.579 -4.876 2.978 1.00 91.69 97 HIS A O 1
ATOM 748 N N . GLY A 1 98 ? 3.682 -3.209 3.995 1.00 90.88 98 GLY A N 1
ATOM 749 C CA . GLY A 1 98 ? 4.255 -2.562 2.811 1.00 90.88 98 GLY A CA 1
ATOM 750 C C . GLY A 1 98 ? 5.758 -2.759 2.612 1.00 90.88 98 GLY A C 1
ATOM 751 O O . GLY A 1 98 ? 6.417 -1.851 2.118 1.00 90.88 98 GLY A O 1
ATOM 752 N N . ALA A 1 99 ? 6.324 -3.899 3.022 1.00 88.75 99 ALA A N 1
ATOM 753 C CA . ALA A 1 99 ? 7.774 -4.139 3.020 1.00 88.75 99 ALA A CA 1
ATOM 754 C C . ALA A 1 99 ? 8.127 -5.580 2.596 1.00 88.75 99 ALA A C 1
ATOM 756 O O . ALA A 1 99 ? 7.245 -6.355 2.238 1.00 88.75 99 ALA A O 1
ATOM 757 N N . HIS A 1 100 ? 9.417 -5.941 2.630 1.00 85.00 100 HIS A N 1
A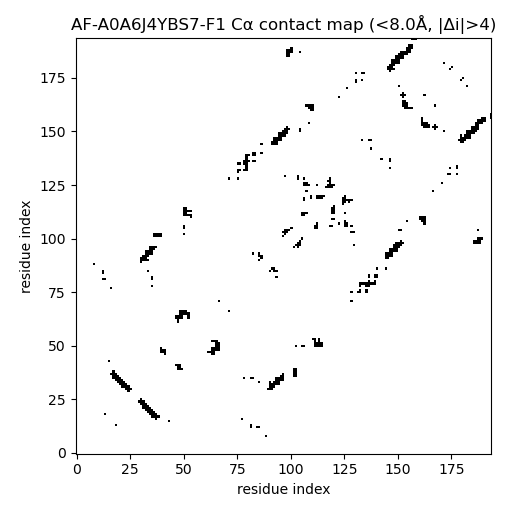TOM 758 C CA . HIS A 1 100 ? 9.926 -7.328 2.513 1.00 85.00 100 HIS A CA 1
ATOM 759 C C . HIS A 1 100 ? 9.507 -8.116 1.255 1.00 85.00 100 HIS A C 1
ATOM 761 O O . HIS A 1 100 ? 9.468 -9.343 1.276 1.00 85.00 100 HIS A O 1
ATOM 767 N N . GLY A 1 101 ? 9.209 -7.432 0.150 1.00 80.94 101 GLY A N 1
ATOM 768 C CA . GLY A 1 101 ? 8.843 -8.065 -1.126 1.00 80.94 101 GLY A CA 1
ATOM 769 C C . GLY A 1 101 ? 7.388 -8.522 -1.220 1.00 80.94 101 GLY A C 1
ATOM 770 O O . GLY A 1 101 ? 7.042 -9.276 -2.128 1.00 80.94 101 GLY A O 1
ATOM 771 N N . TYR A 1 102 ? 6.526 -8.090 -0.299 1.00 85.50 102 TYR A N 1
ATOM 772 C CA . TYR A 1 102 ? 5.082 -8.307 -0.383 1.00 85.50 102 TYR A CA 1
ATOM 773 C C . TYR A 1 102 ? 4.418 -7.380 -1.408 1.00 85.50 102 TYR A C 1
ATOM 775 O O . TYR A 1 102 ? 5.031 -6.446 -1.920 1.00 85.50 102 TYR A O 1
ATOM 783 N N . LEU A 1 103 ? 3.141 -7.630 -1.699 1.00 89.31 103 LEU A N 1
ATOM 784 C CA . LEU A 1 103 ? 2.431 -7.015 -2.820 1.00 89.31 103 LEU A CA 1
ATOM 785 C C . LEU A 1 103 ? 2.525 -5.480 -2.867 1.00 89.31 103 LEU A C 1
ATOM 787 O O . LEU A 1 103 ? 2.802 -4.918 -3.919 1.00 89.31 103 LEU A O 1
ATOM 791 N N . VAL A 1 104 ? 2.349 -4.801 -1.732 1.00 92.38 104 VAL A N 1
ATOM 792 C CA . VAL A 1 104 ? 2.417 -3.331 -1.665 1.00 92.38 104 VAL A CA 1
ATOM 793 C C . VAL A 1 104 ? 3.777 -2.809 -2.138 1.00 92.38 104 VAL A C 1
ATOM 795 O O . VAL A 1 104 ? 3.820 -1.927 -2.989 1.00 92.38 104 VAL A O 1
ATOM 798 N N . VAL A 1 105 ? 4.890 -3.366 -1.644 1.00 90.88 105 VAL A N 1
ATOM 799 C CA . VAL A 1 105 ? 6.220 -2.902 -2.074 1.00 90.88 105 VAL A CA 1
ATOM 800 C C . VAL A 1 105 ? 6.524 -3.313 -3.515 1.00 90.88 105 VAL A C 1
ATOM 802 O O . VAL A 1 105 ? 7.268 -2.619 -4.199 1.00 90.88 105 VAL A O 1
ATOM 805 N N . GLN A 1 106 ? 5.895 -4.381 -4.017 1.00 91.38 106 GLN A N 1
ATOM 806 C CA . GLN A 1 106 ? 6.013 -4.741 -5.427 1.00 91.38 106 GLN A CA 1
ATOM 807 C C . GLN A 1 106 ? 5.340 -3.728 -6.355 1.00 91.38 106 GLN A C 1
ATOM 809 O O . GLN A 1 106 ? 5.858 -3.480 -7.437 1.00 91.38 106 GLN A O 1
ATOM 814 N N . PHE A 1 107 ? 4.216 -3.126 -5.950 1.00 94.81 107 PHE A N 1
ATOM 815 C CA . PHE A 1 107 ? 3.626 -2.006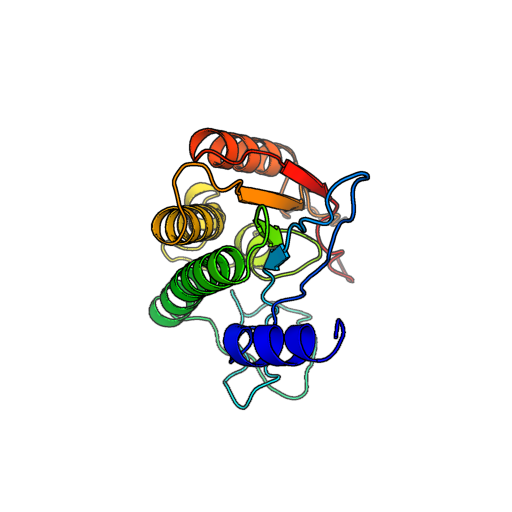 -6.691 1.00 94.81 107 PHE A CA 1
ATOM 816 C C . PHE A 1 107 ? 4.516 -0.764 -6.639 1.00 94.81 107 PHE A C 1
ATOM 818 O O . PHE A 1 107 ? 4.631 -0.061 -7.641 1.00 94.81 107 PHE A O 1
ATOM 825 N N . LEU A 1 108 ? 5.165 -0.514 -5.498 1.00 94.69 108 LEU A N 1
ATOM 826 C CA . LEU A 1 108 ? 6.052 0.632 -5.318 1.00 94.69 108 LEU A CA 1
ATOM 827 C C . LEU A 1 108 ? 7.358 0.511 -6.100 1.00 94.69 108 LEU A C 1
ATOM 829 O O . LEU A 1 108 ? 7.863 1.530 -6.546 1.00 94.69 108 LEU A O 1
ATOM 833 N N . SER A 1 109 ? 7.925 -0.679 -6.284 1.00 92.56 109 SER A N 1
ATOM 834 C CA . SER A 1 109 ? 9.212 -0.805 -6.969 1.00 92.56 109 SER A CA 1
ATOM 835 C C . SER A 1 109 ? 9.068 -0.836 -8.495 1.00 92.56 109 SER A C 1
ATOM 837 O O . SER A 1 109 ? 8.356 -1.696 -9.017 1.00 92.56 109 SER A O 1
ATOM 839 N N . PRO A 1 110 ? 9.785 0.026 -9.245 1.00 92.81 110 PRO A N 1
ATOM 840 C CA . PRO A 1 110 ? 9.828 -0.041 -10.709 1.00 92.81 110 PRO A CA 1
ATOM 841 C C . PRO A 1 110 ? 10.485 -1.330 -11.234 1.00 92.81 110 PRO A C 1
ATOM 843 O O . PRO A 1 110 ? 10.296 -1.686 -12.393 1.00 92.81 110 PRO A O 1
ATOM 846 N N . LEU A 1 111 ? 11.221 -2.066 -10.391 1.00 89.88 111 LEU A N 1
ATOM 847 C CA . LEU A 1 111 ? 11.829 -3.342 -10.780 1.00 89.88 111 LEU A CA 1
ATOM 848 C C . LEU A 1 111 ? 10.808 -4.477 -10.830 1.00 89.88 111 LEU A C 1
ATOM 850 O O . LEU A 1 111 ? 10.974 -5.411 -11.607 1.00 89.88 111 LEU A O 1
ATOM 854 N N . THR A 1 112 ? 9.752 -4.401 -10.019 1.00 89.00 112 THR A N 1
ATOM 855 C CA . THR A 1 112 ? 8.679 -5.406 -9.966 1.00 89.00 112 THR A CA 1
ATOM 856 C C . THR A 1 112 ? 7.382 -4.934 -10.618 1.00 89.00 112 THR A C 1
ATOM 858 O O . THR A 1 112 ? 6.534 -5.761 -10.950 1.00 89.00 112 THR A O 1
ATOM 861 N N . ASN A 1 113 ? 7.218 -3.624 -10.813 1.00 93.75 113 ASN A N 1
ATOM 862 C CA . ASN A 1 113 ? 6.066 -3.011 -11.459 1.00 93.75 113 ASN A CA 1
ATOM 863 C C . ASN A 1 113 ? 6.475 -2.324 -12.764 1.00 93.75 113 ASN A C 1
ATOM 865 O O . ASN A 1 113 ? 6.841 -1.150 -12.787 1.00 93.75 113 ASN A O 1
ATOM 869 N N . GLN A 1 114 ? 6.357 -3.076 -13.854 1.00 94.06 114 GLN A N 1
ATOM 870 C CA . GLN A 1 114 ? 6.602 -2.629 -15.225 1.00 94.06 114 GLN A CA 1
ATOM 871 C C . GLN A 1 114 ? 5.285 -2.324 -15.964 1.00 94.06 114 GLN A C 1
ATOM 873 O O . GLN A 1 114 ? 5.229 -2.341 -17.195 1.00 94.06 114 GLN A O 1
ATOM 878 N N . ARG A 1 115 ? 4.189 -2.086 -15.225 1.00 95.62 115 ARG A N 1
ATOM 879 C CA . ARG A 1 115 ? 2.881 -1.784 -15.819 1.00 95.62 115 ARG A CA 1
ATOM 880 C C . ARG A 1 115 ? 2.887 -0.403 -16.473 1.00 95.62 115 ARG A C 1
ATOM 882 O O . ARG A 1 115 ? 3.563 0.513 -16.012 1.00 95.62 115 ARG A O 1
ATOM 889 N N . GLN A 1 116 ? 2.069 -0.259 -17.512 1.00 96.50 116 GLN A N 1
ATOM 890 C CA . GLN A 1 116 ? 1.871 0.989 -18.264 1.00 96.50 116 GLN A CA 1
ATOM 891 C C . GLN A 1 116 ? 0.460 1.575 -18.074 1.00 96.50 116 GLN A C 1
ATOM 893 O O . GLN A 1 116 ? 0.053 2.477 -18.800 1.00 96.50 116 GLN A O 1
ATOM 898 N N . ASP A 1 117 ? -0.304 1.037 -17.123 1.00 97.38 117 ASP A N 1
ATOM 899 C CA . ASP A 1 117 ? -1.640 1.507 -16.767 1.00 97.38 117 ASP A CA 1
ATOM 900 C C . ASP A 1 117 ? -1.610 2.418 -15.525 1.00 97.38 117 ASP A C 1
ATOM 902 O O . ASP A 1 117 ? -0.550 2.825 -15.044 1.00 97.38 117 ASP A O 1
ATOM 906 N N . GLN A 1 118 ? -2.788 2.731 -14.978 1.00 98.00 118 GLN A N 1
ATOM 907 C CA . GLN A 1 118 ? -2.941 3.597 -13.802 1.00 98.00 118 GLN A CA 1
ATOM 908 C C . GLN A 1 118 ? -2.270 3.074 -12.520 1.00 98.00 118 GLN A C 1
ATOM 910 O O . GLN A 1 118 ? -2.210 3.805 -11.528 1.00 98.00 118 GLN A O 1
ATOM 915 N N . TRP A 1 119 ? -1.778 1.831 -12.532 1.00 97.81 119 TRP A N 1
ATOM 916 C CA . TRP A 1 119 ? -1.131 1.179 -11.399 1.00 97.81 119 TRP A CA 1
ATOM 917 C C . TRP A 1 119 ? 0.393 1.090 -11.531 1.00 97.81 119 TRP A C 1
ATOM 919 O O . TRP A 1 119 ? 1.032 0.541 -10.634 1.00 97.81 119 TRP A O 1
ATOM 929 N N . GLY A 1 120 ? 0.998 1.597 -12.612 1.00 97.00 120 GLY A N 1
ATOM 930 C CA . GLY A 1 120 ? 2.452 1.578 -12.807 1.00 97.00 120 GLY A CA 1
ATOM 931 C C . GLY A 1 120 ? 3.016 2.776 -13.570 1.00 97.00 120 GLY A C 1
ATOM 932 O O . GLY A 1 120 ? 2.322 3.749 -13.871 1.00 97.00 120 GLY A O 1
ATOM 933 N N . GLY A 1 121 ? 4.323 2.725 -13.831 1.00 96.06 121 GLY A N 1
ATOM 934 C CA . GLY A 1 121 ? 5.080 3.830 -14.414 1.00 96.06 121 GLY A CA 1
ATOM 935 C C . GLY A 1 121 ? 5.453 4.889 -13.374 1.00 96.06 121 GLY A C 1
ATOM 936 O O . GLY A 1 121 ? 6.380 4.695 -12.580 1.00 96.06 121 GLY A O 1
ATOM 937 N N . SER A 1 122 ? 4.753 6.026 -13.383 1.00 97.56 122 SER A N 1
ATOM 938 C CA . SER A 1 122 ? 5.042 7.148 -12.479 1.00 97.56 122 SER A CA 1
ATOM 939 C C . SER A 1 122 ? 4.935 6.737 -11.004 1.00 97.56 122 SER A C 1
ATOM 941 O O . SER A 1 122 ? 4.217 5.797 -10.653 1.00 97.56 122 SER A O 1
ATOM 943 N N . LEU A 1 123 ? 5.633 7.454 -10.114 1.00 97.19 123 LEU A N 1
ATOM 944 C CA . LEU A 1 123 ? 5.513 7.217 -8.671 1.00 97.19 123 LEU A CA 1
ATOM 945 C C . LEU A 1 123 ? 4.063 7.362 -8.194 1.00 97.19 123 LEU A C 1
ATOM 947 O O . LEU A 1 123 ? 3.610 6.561 -7.384 1.00 97.19 123 LEU A O 1
ATOM 951 N N . GLU A 1 124 ? 3.329 8.341 -8.729 1.00 98.12 124 GLU A N 1
ATOM 952 C CA . GLU A 1 124 ? 1.916 8.563 -8.410 1.00 98.12 124 GLU A CA 1
ATOM 953 C C . GLU A 1 124 ? 1.065 7.316 -8.689 1.00 98.12 124 GLU A C 1
ATOM 955 O O . GLU A 1 124 ? 0.304 6.875 -7.828 1.00 98.12 124 GLU A O 1
ATOM 960 N N . ASN A 1 125 ? 1.244 6.697 -9.856 1.00 98.44 125 ASN A N 1
ATOM 961 C CA . ASN A 1 125 ? 0.525 5.481 -10.227 1.00 98.44 125 ASN A CA 1
ATOM 962 C C . ASN A 1 125 ? 0.971 4.269 -9.402 1.00 98.44 125 ASN A C 1
ATOM 964 O O . ASN A 1 125 ? 0.137 3.485 -8.954 1.00 98.44 125 ASN A O 1
ATOM 968 N N . ARG A 1 126 ? 2.276 4.130 -9.144 1.00 97.62 126 ARG A N 1
ATOM 969 C CA . ARG A 1 126 ? 2.818 3.047 -8.309 1.00 97.62 126 ARG A CA 1
ATOM 970 C C . ARG A 1 126 ? 2.316 3.116 -6.866 1.00 97.62 126 ARG A C 1
ATOM 972 O O . ARG A 1 126 ? 1.932 2.096 -6.296 1.00 97.62 126 ARG A O 1
ATOM 979 N N . MET A 1 127 ? 2.277 4.310 -6.270 1.00 97.56 127 MET A N 1
ATOM 980 C CA . MET A 1 127 ? 1.782 4.499 -4.902 1.00 97.56 127 MET A CA 1
ATOM 981 C C . MET A 1 127 ? 0.253 4.474 -4.803 1.00 97.56 127 MET A C 1
ATOM 983 O O . MET A 1 127 ? -0.270 4.261 -3.710 1.00 97.56 127 MET A O 1
ATOM 987 N N . ARG A 1 128 ? -0.476 4.619 -5.920 1.00 98.56 128 ARG A N 1
ATOM 988 C CA . ARG A 1 128 ? -1.947 4.540 -5.957 1.00 98.56 128 ARG A CA 1
ATOM 989 C C . ARG A 1 128 ? -2.467 3.308 -5.227 1.00 98.56 128 ARG A C 1
ATOM 991 O O . ARG A 1 128 ? -3.385 3.425 -4.428 1.00 98.56 128 ARG A O 1
ATOM 998 N N . PHE A 1 129 ? -1.840 2.150 -5.433 1.00 97.94 129 PHE A N 1
ATOM 999 C CA . PHE A 1 129 ? -2.253 0.910 -4.778 1.00 97.94 129 PHE A CA 1
ATOM 1000 C C . PHE A 1 129 ? -2.274 1.019 -3.246 1.00 97.94 129 PHE A C 1
ATOM 1002 O O . PHE A 1 129 ? -3.274 0.671 -2.624 1.00 97.94 129 PHE A O 1
ATOM 1009 N N . VAL A 1 130 ? -1.204 1.528 -2.620 1.00 97.44 130 VAL A N 1
ATOM 1010 C CA . VAL A 1 130 ? -1.146 1.618 -1.150 1.00 97.44 130 VAL A CA 1
ATOM 1011 C C . VAL A 1 130 ? -2.103 2.676 -0.599 1.00 97.44 130 VAL A C 1
ATOM 1013 O O . VAL A 1 130 ? -2.682 2.473 0.466 1.00 97.44 130 VAL A O 1
ATOM 1016 N N . ILE A 1 131 ? -2.320 3.766 -1.340 1.00 98.50 131 ILE A N 1
ATOM 1017 C CA . ILE A 1 131 ? -3.279 4.814 -0.975 1.00 98.50 131 ILE A CA 1
ATOM 1018 C C . ILE A 1 131 ? -4.714 4.283 -1.038 1.00 98.50 131 ILE A C 1
ATOM 1020 O O . ILE A 1 131 ? -5.475 4.457 -0.089 1.00 98.50 131 ILE A O 1
ATOM 1024 N N . GLU A 1 132 ? -5.076 3.563 -2.099 1.00 98.56 132 GLU A N 1
ATOM 1025 C CA . GLU A 1 132 ? -6.409 2.968 -2.229 1.00 98.56 132 GLU A CA 1
ATOM 1026 C C . GLU A 1 132 ? -6.645 1.846 -1.205 1.00 98.56 132 GLU A C 1
ATOM 1028 O O . GLU A 1 132 ? -7.732 1.752 -0.636 1.00 98.56 132 GLU A O 1
ATOM 1033 N N . VAL A 1 133 ? -5.620 1.050 -0.871 1.00 97.56 133 VAL A N 1
ATOM 1034 C CA . VAL A 1 133 ? -5.681 0.109 0.264 1.00 97.56 133 VAL A CA 1
ATOM 1035 C C . VAL A 1 133 ? -5.969 0.848 1.573 1.00 97.56 133 VAL A C 1
ATOM 1037 O O . VAL A 1 133 ? -6.860 0.439 2.318 1.00 97.56 133 VAL A O 1
ATOM 1040 N N . PHE A 1 134 ? -5.250 1.939 1.854 1.00 97.75 134 PHE A N 1
ATOM 1041 C CA . PHE A 1 134 ? -5.449 2.728 3.070 1.00 97.75 134 PHE A CA 1
ATOM 1042 C C . PHE A 1 134 ? -6.876 3.292 3.148 1.00 97.75 134 PHE A C 1
ATOM 1044 O O . PHE A 1 134 ? -7.548 3.143 4.168 1.00 97.75 134 PHE A O 1
ATOM 1051 N N . ARG A 1 135 ? -7.374 3.873 2.051 1.00 98.44 135 ARG A N 1
ATOM 1052 C CA . ARG A 1 135 ? -8.743 4.404 1.952 1.00 98.44 135 ARG A CA 1
ATOM 1053 C C . ARG A 1 135 ? -9.801 3.319 2.109 1.00 98.44 135 ARG A C 1
ATOM 1055 O O . ARG A 1 135 ? -10.784 3.525 2.813 1.00 98.44 135 ARG A O 1
ATOM 1062 N N . SER A 1 136 ? -9.592 2.148 1.508 1.00 98.00 136 SER A N 1
ATOM 1063 C CA . SER A 1 136 ? -10.502 1.011 1.665 1.00 98.00 136 SER A CA 1
ATOM 1064 C C . SER A 1 136 ? -10.591 0.543 3.117 1.00 98.00 136 SER A C 1
ATOM 1066 O O . SER A 1 136 ? -11.688 0.257 3.590 1.00 98.00 136 SER A O 1
ATOM 1068 N N . ILE A 1 137 ? -9.465 0.520 3.840 1.00 96.94 137 ILE A N 1
ATOM 1069 C CA . ILE A 1 137 ? -9.437 0.237 5.281 1.00 96.94 137 ILE A CA 1
ATOM 1070 C C . ILE A 1 137 ? -10.198 1.306 6.055 1.00 96.94 137 ILE A C 1
ATOM 1072 O O . ILE A 1 137 ? -11.080 0.955 6.830 1.00 96.94 137 ILE A O 1
ATOM 1076 N N . LYS 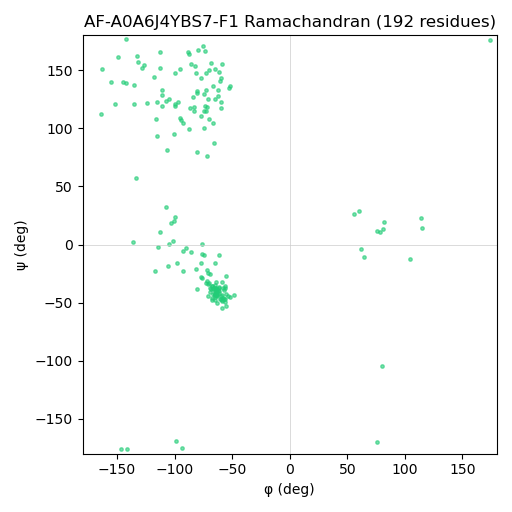A 1 138 ? -9.907 2.587 5.811 1.00 97.44 138 LYS A N 1
ATOM 1077 C CA . LYS A 1 138 ? -10.566 3.715 6.481 1.00 97.44 138 LYS A CA 1
ATOM 1078 C C . LYS A 1 138 ? -12.090 3.688 6.317 1.00 97.44 138 LYS A C 1
ATOM 1080 O O . LYS A 1 138 ? -12.802 3.989 7.258 1.00 97.44 138 LYS A O 1
ATOM 1085 N N . ASN A 1 139 ? -12.588 3.248 5.162 1.00 98.12 139 ASN A N 1
ATOM 1086 C CA . ASN A 1 139 ? -14.025 3.114 4.897 1.00 98.12 139 ASN A CA 1
ATOM 1087 C C . ASN A 1 139 ? -14.696 1.914 5.596 1.00 98.12 139 ASN A C 1
ATOM 1089 O O . ASN A 1 139 ? -15.912 1.764 5.503 1.00 98.12 139 ASN A O 1
ATOM 1093 N N . GLN A 1 140 ? -13.926 1.016 6.214 1.00 97.31 140 GLN A N 1
ATOM 1094 C CA . GLN A 1 140 ? -14.411 -0.241 6.803 1.00 97.31 140 GLN A CA 1
ATOM 1095 C C . GLN A 1 140 ? -14.259 -0.289 8.326 1.00 97.31 140 GLN A C 1
ATOM 1097 O O . GLN A 1 140 ? -14.634 -1.287 8.941 1.00 97.31 140 GLN A O 1
ATOM 1102 N N . VAL A 1 141 ? -13.691 0.758 8.921 1.00 96.31 141 VAL A N 1
ATOM 1103 C CA . VAL A 1 141 ? -13.418 0.861 10.355 1.00 96.31 141 VAL A CA 1
ATOM 1104 C C . VAL A 1 141 ? -13.900 2.209 10.884 1.00 96.31 141 VAL A C 1
ATOM 1106 O O . VAL A 1 141 ? -14.106 3.140 10.109 1.00 96.31 141 VAL A O 1
ATOM 1109 N N . ASP A 1 142 ? -14.069 2.330 12.198 1.00 96.94 142 ASP A N 1
ATOM 1110 C CA . ASP A 1 142 ? -14.422 3.618 12.807 1.00 96.94 142 ASP A CA 1
ATOM 1111 C C . ASP A 1 142 ? -13.299 4.656 12.632 1.00 96.94 142 ASP A C 1
ATOM 1113 O O . ASP A 1 142 ? -12.118 4.313 12.664 1.00 96.94 142 ASP A O 1
ATOM 1117 N N . ASP A 1 143 ? -13.645 5.946 12.583 1.00 94.81 143 ASP A N 1
ATOM 1118 C CA . ASP A 1 143 ? -12.685 7.054 12.404 1.00 94.81 143 ASP A CA 1
ATOM 1119 C C . ASP A 1 143 ? -11.551 7.085 13.446 1.00 94.81 143 ASP A C 1
ATOM 1121 O O . ASP A 1 143 ? -10.461 7.594 13.186 1.00 94.81 143 ASP A O 1
ATOM 1125 N N . SER A 1 144 ? -11.807 6.553 14.645 1.00 93.94 144 SER A N 1
ATOM 1126 C CA . SER A 1 144 ? -10.822 6.482 15.732 1.00 93.94 144 SER A CA 1
ATOM 1127 C C . SER A 1 144 ? -9.911 5.253 15.669 1.00 93.94 144 SER A C 1
ATOM 1129 O O . SER A 1 144 ? -8.976 5.157 16.465 1.00 93.94 144 SER A O 1
ATOM 1131 N N . PHE A 1 145 ? -10.170 4.316 14.751 1.00 94.50 145 PHE A N 1
ATOM 1132 C CA . PHE A 1 145 ? -9.424 3.073 14.629 1.00 94.50 145 PHE A CA 1
ATOM 1133 C C . PHE A 1 145 ? -8.038 3.323 14.003 1.00 94.50 145 PHE A C 1
ATOM 1135 O O . PHE A 1 145 ? -7.945 3.707 12.836 1.00 94.50 145 PHE A O 1
ATOM 1142 N N . PRO A 1 146 ? -6.933 3.106 14.738 1.00 94.88 146 PRO A N 1
ATOM 1143 C CA . PRO A 1 146 ? -5.585 3.384 14.256 1.00 94.88 146 PRO A CA 1
ATOM 1144 C C . PRO A 1 146 ? -5.180 2.505 13.062 1.00 94.88 146 PRO A C 1
ATOM 1146 O O . PRO A 1 146 ? -5.159 1.271 13.152 1.00 94.88 146 PRO A O 1
ATOM 1149 N N . ILE A 1 147 ? -4.767 3.157 11.971 1.00 95.69 147 ILE A N 1
ATOM 1150 C CA . ILE A 1 147 ? -4.215 2.514 10.773 1.00 95.69 147 ILE A CA 1
ATOM 1151 C C . ILE A 1 147 ? -2.725 2.846 10.671 1.00 95.69 147 ILE A C 1
ATOM 1153 O O . ILE A 1 147 ? -2.321 4.002 10.541 1.00 95.69 147 ILE A O 1
ATOM 1157 N N . MET A 1 148 ? -1.904 1.807 10.712 1.00 96.25 148 MET A N 1
ATOM 1158 C CA . MET A 1 148 ? -0.448 1.862 10.659 1.00 96.25 148 MET A CA 1
ATOM 1159 C C . MET A 1 148 ? 0.046 1.234 9.358 1.00 96.25 148 MET A C 1
ATOM 1161 O O . MET A 1 148 ? -0.665 0.474 8.698 1.00 96.25 148 MET A O 1
ATOM 1165 N N . ILE A 1 149 ? 1.306 1.466 9.015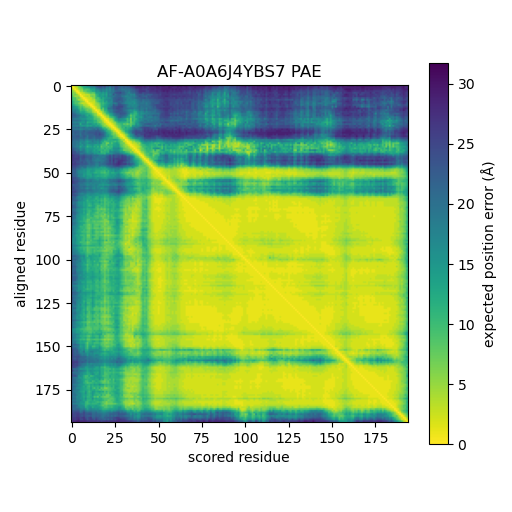 1.00 94.31 149 ILE A N 1
ATOM 1166 C CA . ILE A 1 149 ? 1.951 0.773 7.899 1.00 94.31 149 ILE A CA 1
ATOM 1167 C C . ILE A 1 149 ? 3.403 0.460 8.218 1.00 94.31 149 ILE A C 1
ATOM 1169 O O . ILE A 1 149 ? 4.129 1.287 8.758 1.00 94.31 149 ILE A O 1
ATOM 1173 N N . LYS A 1 150 ? 3.834 -0.740 7.840 1.00 94.69 150 LYS A N 1
ATOM 1174 C CA . LYS A 1 150 ? 5.243 -1.109 7.773 1.00 94.69 150 LYS A CA 1
ATOM 1175 C C . LYS A 1 150 ? 5.755 -0.892 6.357 1.00 94.69 150 LYS A C 1
ATOM 1177 O O . LYS A 1 150 ? 5.407 -1.672 5.475 1.00 94.69 150 LYS A O 1
ATOM 1182 N N . LEU A 1 151 ? 6.564 0.137 6.132 1.00 92.31 151 LEU A N 1
ATOM 1183 C CA . LEU A 1 151 ? 6.976 0.593 4.805 1.00 92.31 151 LEU A CA 1
ATOM 1184 C C . LEU A 1 151 ? 8.425 0.201 4.485 1.00 92.31 151 LEU A C 1
ATOM 1186 O O . LEU A 1 151 ? 9.360 0.543 5.212 1.00 92.31 151 LEU A O 1
ATOM 1190 N N . GLY A 1 152 ? 8.617 -0.494 3.364 1.00 90.19 152 GLY A N 1
ATOM 1191 C CA . GLY A 1 152 ? 9.926 -0.672 2.745 1.00 90.19 152 GLY A CA 1
ATOM 1192 C C . GLY A 1 152 ? 10.349 0.632 2.076 1.00 90.19 152 GLY A C 1
ATOM 1193 O O . GLY A 1 152 ? 9.635 1.113 1.206 1.00 90.19 152 GLY A O 1
ATOM 1194 N N . CYS A 1 153 ? 11.468 1.225 2.500 1.00 83.75 153 CYS A N 1
ATOM 1195 C CA . CYS A 1 153 ? 11.794 2.609 2.119 1.00 83.75 153 CYS A CA 1
ATOM 1196 C C . CYS A 1 153 ? 12.759 2.760 0.940 1.00 83.75 153 CYS A C 1
ATOM 1198 O O . CYS A 1 153 ? 12.869 3.855 0.403 1.00 83.75 153 CYS A O 1
ATOM 1200 N N . LYS A 1 154 ? 13.475 1.698 0.558 1.00 86.12 154 LYS A N 1
ATOM 1201 C CA . LYS A 1 154 ? 14.265 1.655 -0.677 1.00 86.12 154 LYS A CA 1
ATOM 1202 C C . LYS A 1 154 ? 14.628 0.229 -1.059 1.00 86.12 154 LYS A C 1
ATOM 1204 O O . LYS A 1 154 ? 14.847 -0.613 -0.179 1.00 86.12 154 LYS A O 1
ATOM 1209 N N . ASP A 1 155 ? 14.792 0.005 -2.353 1.00 84.81 155 ASP A N 1
ATOM 1210 C CA . ASP A 1 155 ? 15.413 -1.205 -2.870 1.00 84.81 155 ASP A CA 1
ATOM 1211 C C . ASP A 1 155 ? 16.936 -1.148 -2.714 1.00 84.81 155 ASP A C 1
ATOM 1213 O O . ASP A 1 155 ? 17.576 -0.104 -2.859 1.00 84.81 155 ASP A O 1
ATOM 1217 N N . TYR A 1 156 ? 17.529 -2.302 -2.414 1.00 80.94 156 TYR A N 1
ATOM 1218 C CA . TYR A 1 156 ? 18.976 -2.467 -2.304 1.00 80.94 156 TYR A CA 1
ATOM 1219 C C . TYR A 1 156 ? 19.481 -3.239 -3.520 1.00 80.94 156 TYR A C 1
ATOM 1221 O O . TYR A 1 156 ? 19.665 -4.453 -3.459 1.00 80.94 156 TYR A O 1
ATOM 1229 N N . VAL A 1 157 ? 19.665 -2.521 -4.626 1.00 76.06 157 VAL A N 1
ATOM 1230 C CA . VAL A 1 157 ? 20.030 -3.082 -5.932 1.00 76.06 157 VAL A CA 1
ATOM 1231 C C . VAL A 1 157 ? 21.307 -2.415 -6.425 1.00 76.06 157 VAL A C 1
ATOM 1233 O O . VAL A 1 157 ? 21.366 -1.190 -6.528 1.00 76.06 157 VAL A O 1
ATOM 1236 N N . LYS A 1 158 ? 22.353 -3.213 -6.685 1.00 73.12 158 LYS A N 1
ATOM 1237 C CA . LYS A 1 158 ? 23.688 -2.702 -7.047 1.00 73.12 158 LYS A CA 1
ATOM 1238 C C . LYS A 1 158 ? 23.690 -1.968 -8.385 1.00 73.12 158 LYS A C 1
ATOM 1240 O O . LYS A 1 158 ? 24.413 -0.990 -8.530 1.00 73.12 158 LYS A O 1
ATOM 1245 N N . SER A 1 159 ? 22.879 -2.430 -9.334 1.00 72.00 159 SER A N 1
ATOM 1246 C CA . SER A 1 159 ? 22.742 -1.840 -10.668 1.00 72.00 159 SER A CA 1
ATOM 1247 C C . SER A 1 159 ? 21.906 -0.552 -10.698 1.00 72.00 159 SER A C 1
ATOM 1249 O O . SER A 1 159 ? 21.876 0.122 -11.725 1.00 72.00 159 SER A O 1
ATOM 1251 N N . GLY A 1 160 ? 21.255 -0.177 -9.590 1.00 78.19 160 GLY A N 1
ATOM 1252 C CA . GLY A 1 160 ? 20.333 0.959 -9.537 1.00 78.19 160 GLY A CA 1
ATOM 1253 C C . GLY A 1 160 ? 18.965 0.670 -10.172 1.00 78.19 160 GLY A C 1
ATOM 1254 O O . GLY A 1 160 ? 18.622 -0.473 -10.457 1.00 78.19 160 GLY A O 1
ATOM 1255 N N . GLY A 1 161 ? 18.150 1.716 -10.343 1.00 81.50 161 GLY A N 1
ATOM 1256 C CA . GLY A 1 161 ? 16.841 1.622 -11.010 1.00 81.50 161 GLY A CA 1
ATOM 1257 C C . GLY A 1 161 ? 15.695 1.044 -10.170 1.00 81.50 161 GLY A C 1
ATOM 1258 O O . GLY A 1 161 ? 14.646 0.751 -10.729 1.00 81.50 161 GLY A O 1
ATOM 1259 N N . GLY A 1 162 ? 15.883 0.873 -8.857 1.00 87.31 162 GLY A N 1
ATOM 1260 C CA . GLY A 1 162 ? 14.844 0.441 -7.914 1.00 87.31 162 GLY A CA 1
ATOM 1261 C C . GLY A 1 162 ? 14.106 1.584 -7.220 1.00 87.31 162 GLY A C 1
ATOM 1262 O O . GLY A 1 162 ? 14.345 2.759 -7.495 1.00 87.31 162 GLY A O 1
ATOM 1263 N N . PHE A 1 163 ? 13.224 1.224 -6.286 1.00 91.19 163 PHE A N 1
ATOM 1264 C CA . PHE A 1 163 ? 12.507 2.171 -5.434 1.00 91.19 163 PHE A CA 1
ATOM 1265 C C . PHE A 1 163 ? 13.504 2.991 -4.611 1.00 91.19 163 PHE A C 1
ATOM 1267 O O . PHE A 1 163 ? 14.276 2.425 -3.828 1.00 91.19 163 PHE A O 1
ATOM 1274 N N . SER A 1 164 ? 13.524 4.309 -4.809 1.00 91.56 164 SER A N 1
ATOM 1275 C CA . SER A 1 164 ? 14.524 5.181 -4.184 1.00 91.56 164 SER A CA 1
ATOM 1276 C C . SER A 1 164 ? 14.093 5.656 -2.792 1.00 91.56 164 SER A C 1
ATOM 1278 O O . SER A 1 164 ? 12.919 5.596 -2.426 1.00 91.56 164 SER A O 1
ATOM 1280 N N . MET A 1 165 ? 15.048 6.171 -2.009 1.00 91.12 165 MET A N 1
ATOM 1281 C CA . MET A 1 165 ? 14.744 6.747 -0.694 1.00 91.12 165 MET A CA 1
ATOM 1282 C C . MET A 1 165 ? 13.869 8.002 -0.814 1.00 91.12 165 MET A C 1
ATOM 1284 O O . MET A 1 165 ? 12.971 8.223 -0.006 1.00 91.12 165 MET A O 1
ATOM 1288 N N . GLU A 1 166 ? 14.107 8.820 -1.835 1.00 93.38 166 GLU A N 1
ATOM 1289 C CA . GLU A 1 166 ? 13.346 10.035 -2.125 1.00 93.38 166 GLU A CA 1
ATOM 1290 C C . GLU A 1 166 ? 11.889 9.702 -2.463 1.00 93.38 166 GLU A C 1
ATOM 1292 O O . GLU A 1 166 ? 10.972 10.397 -2.019 1.00 93.38 166 GLU A O 1
ATOM 1297 N N . GLU A 1 167 ? 11.663 8.617 -3.208 1.00 94.50 167 GLU A N 1
ATOM 1298 C CA . GLU A 1 167 ? 10.323 8.085 -3.456 1.00 94.50 167 GLU A CA 1
ATOM 1299 C C . GLU A 1 167 ? 9.692 7.536 -2.171 1.00 94.50 167 GLU A C 1
ATOM 1301 O O . GLU A 1 167 ? 8.538 7.847 -1.877 1.00 94.50 167 GLU A O 1
ATOM 1306 N N . GLY A 1 168 ? 10.457 6.808 -1.350 1.00 94.12 168 GLY A N 1
ATOM 1307 C CA . GLY A 1 168 ? 10.030 6.341 -0.028 1.00 94.12 168 GLY A CA 1
ATOM 1308 C C . GLY A 1 168 ? 9.524 7.470 0.875 1.00 94.12 168 GLY A C 1
ATOM 1309 O O . GLY A 1 168 ? 8.455 7.353 1.478 1.00 94.12 168 GLY A O 1
ATOM 1310 N N . VAL A 1 169 ? 10.233 8.603 0.912 1.00 95.56 169 VAL A N 1
ATOM 1311 C CA . VAL A 1 169 ? 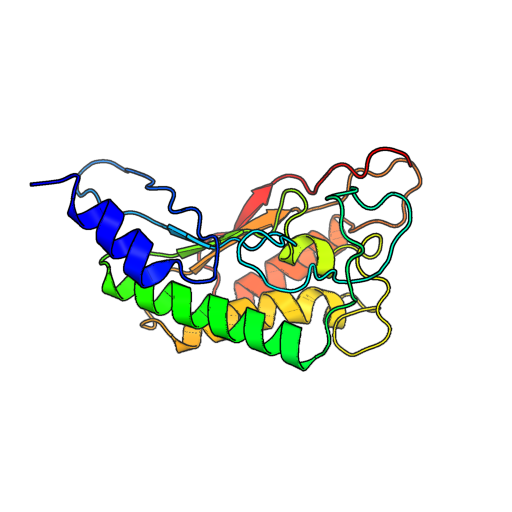9.815 9.806 1.655 1.00 95.56 169 VAL A CA 1
ATOM 1312 C C . VAL A 1 169 ? 8.523 10.399 1.089 1.00 95.56 169 VAL A C 1
ATOM 1314 O O . VAL A 1 169 ? 7.659 10.828 1.855 1.00 95.56 169 VAL A O 1
ATOM 1317 N N . GLN A 1 170 ? 8.359 10.430 -0.236 1.00 97.31 170 GLN A N 1
ATOM 1318 C CA . GLN A 1 170 ? 7.126 10.919 -0.863 1.00 97.31 170 GLN A CA 1
ATOM 1319 C C . GLN A 1 170 ? 5.923 10.030 -0.530 1.00 97.31 170 GLN A C 1
ATOM 1321 O O . GLN A 1 170 ? 4.864 10.553 -0.181 1.00 97.31 170 GLN A O 1
ATOM 1326 N N . VAL A 1 171 ? 6.102 8.707 -0.555 1.00 97.12 171 VAL A N 1
ATOM 1327 C CA . VAL A 1 171 ? 5.065 7.740 -0.170 1.00 97.12 171 VAL A CA 1
ATOM 1328 C C . VAL A 1 171 ? 4.705 7.887 1.309 1.00 97.12 171 VAL A C 1
ATOM 1330 O O . VAL A 1 171 ? 3.524 7.942 1.643 1.00 97.12 171 VAL A O 1
ATOM 1333 N N . ALA A 1 172 ? 5.695 8.038 2.195 1.00 96.12 172 ALA A N 1
ATOM 1334 C CA . ALA A 1 172 ? 5.452 8.267 3.618 1.00 96.12 172 ALA A CA 1
ATOM 1335 C C . ALA A 1 172 ? 4.643 9.553 3.872 1.00 96.12 172 ALA A C 1
ATOM 1337 O O . ALA A 1 172 ? 3.670 9.525 4.622 1.00 96.12 172 ALA A O 1
ATOM 1338 N N . LYS A 1 173 ? 4.979 10.657 3.189 1.00 97.44 173 LYS A N 1
ATOM 1339 C CA . LYS A 1 173 ? 4.213 11.916 3.255 1.00 97.44 173 LYS A CA 1
ATOM 1340 C C . LYS A 1 173 ? 2.795 11.774 2.704 1.00 97.44 173 LYS A C 1
ATOM 1342 O O . LYS A 1 173 ? 1.875 12.401 3.216 1.00 97.44 173 LYS A O 1
ATOM 1347 N N . ALA A 1 174 ? 2.601 10.989 1.646 1.00 97.94 174 ALA A N 1
ATOM 1348 C CA . ALA A 1 174 ? 1.265 10.728 1.118 1.00 97.94 174 ALA A CA 1
ATOM 1349 C C . ALA A 1 174 ? 0.411 9.952 2.136 1.00 97.94 174 ALA A C 1
ATOM 1351 O O . ALA A 1 174 ? -0.725 10.333 2.392 1.00 97.94 174 ALA A O 1
ATOM 1352 N N . LEU A 1 175 ? 0.981 8.931 2.781 1.00 97.00 175 LEU A N 1
ATOM 1353 C CA . LEU A 1 175 ? 0.304 8.135 3.811 1.00 97.00 175 LEU A CA 1
ATOM 1354 C C . LEU A 1 175 ? -0.001 8.937 5.082 1.00 97.00 175 LEU A C 1
ATOM 1356 O O . LEU A 1 175 ? -1.078 8.785 5.654 1.00 97.00 175 LEU A O 1
ATOM 1360 N N . GLU A 1 176 ? 0.906 9.821 5.500 1.00 96.56 176 GLU A N 1
ATOM 1361 C CA . GLU A 1 176 ? 0.657 10.776 6.587 1.00 96.56 176 GLU A CA 1
ATOM 1362 C C . GLU A 1 176 ? -0.584 11.634 6.289 1.00 96.56 176 GLU A C 1
ATOM 1364 O O . GLU A 1 176 ? -1.474 11.738 7.130 1.00 96.56 176 GLU A O 1
ATOM 1369 N N . ARG A 1 177 ? -0.697 12.181 5.068 1.00 97.94 177 ARG A N 1
ATOM 1370 C CA . ARG A 1 177 ? -1.855 12.997 4.656 1.00 97.94 177 ARG A CA 1
ATOM 1371 C C . ARG A 1 177 ? -3.173 12.221 4.632 1.00 97.94 177 ARG A C 1
ATOM 1373 O O . ARG A 1 177 ? -4.213 12.813 4.898 1.00 97.94 177 ARG A O 1
ATOM 1380 N N . GLU A 1 178 ? -3.149 10.924 4.325 1.00 97.31 178 GLU A N 1
ATOM 1381 C CA . GLU A 1 178 ? -4.348 10.067 4.379 1.00 97.31 178 GLU A CA 1
ATOM 1382 C C . GLU A 1 178 ? -4.794 9.763 5.827 1.00 97.31 178 GLU A C 1
ATOM 1384 O O . GLU A 1 178 ? -5.973 9.467 6.077 1.00 97.31 178 GLU A O 1
ATOM 1389 N N . GLY A 1 179 ? -3.871 9.894 6.789 1.00 96.00 179 GLY A N 1
ATOM 1390 C CA . GLY A 1 179 ? -4.112 9.737 8.224 1.00 96.00 179 GLY A CA 1
ATOM 1391 C C . GLY A 1 179 ? -3.398 8.545 8.865 1.00 96.00 179 GLY A C 1
ATOM 1392 O O . GLY A 1 179 ? -3.864 8.057 9.894 1.00 96.00 179 GLY A O 1
ATOM 1393 N N . ALA A 1 180 ? -2.311 8.032 8.276 1.00 94.12 180 ALA A N 1
ATOM 1394 C CA . ALA A 1 180 ? -1.535 6.956 8.893 1.00 94.12 180 ALA A CA 1
ATOM 1395 C C . ALA A 1 180 ? -0.993 7.401 10.261 1.00 94.12 180 ALA A C 1
ATOM 1397 O O . ALA A 1 180 ? -0.257 8.381 10.356 1.00 94.12 180 ALA A O 1
ATOM 1398 N N . CYS A 1 181 ? -1.330 6.668 11.325 1.00 92.56 181 CYS A N 1
ATOM 1399 C CA . CYS A 1 181 ? -0.963 7.066 12.687 1.00 92.56 181 CYS A CA 1
ATOM 1400 C C . CYS A 1 181 ? 0.480 6.693 13.062 1.00 92.56 181 CYS A C 1
ATOM 1402 O O . CYS A 1 181 ? 1.049 7.275 13.984 1.00 92.56 181 CYS A O 1
ATOM 1404 N N . LEU A 1 182 ? 1.074 5.720 12.361 1.00 94.50 182 LEU A N 1
ATOM 1405 C CA . LEU A 1 182 ? 2.476 5.333 12.500 1.00 94.50 182 LEU A CA 1
ATOM 1406 C C . LEU A 1 182 ? 2.981 4.673 11.215 1.00 94.50 182 LEU A C 1
ATOM 1408 O O . LEU A 1 182 ? 2.302 3.843 10.602 1.00 94.50 182 LEU A O 1
ATOM 1412 N N . ILE A 1 183 ? 4.220 5.014 10.858 1.00 93.69 183 ILE A N 1
ATOM 1413 C CA . ILE A 1 183 ? 4.970 4.415 9.755 1.00 93.69 183 ILE A CA 1
ATOM 1414 C C . ILE A 1 183 ? 6.189 3.699 10.346 1.00 93.69 183 ILE A C 1
ATOM 1416 O O . ILE A 1 183 ? 7.141 4.328 10.804 1.00 93.69 183 ILE A O 1
ATOM 1420 N N . GLU A 1 184 ? 6.158 2.369 10.346 1.00 93.56 184 GLU A N 1
ATOM 1421 C CA . GLU A 1 184 ? 7.289 1.532 10.735 1.00 93.56 184 GLU A CA 1
ATOM 1422 C C . GLU A 1 184 ? 8.231 1.368 9.540 1.00 93.56 184 GLU A C 1
ATOM 1424 O O . GLU A 1 184 ? 7.866 0.801 8.509 1.00 93.56 184 GLU A O 1
ATOM 1429 N N . ILE A 1 185 ? 9.465 1.837 9.683 1.00 91.12 185 ILE A N 1
ATOM 1430 C CA . ILE A 1 185 ? 10.470 1.789 8.622 1.00 91.12 185 ILE A CA 1
ATOM 1431 C C . ILE A 1 185 ? 11.111 0.403 8.555 1.00 91.12 185 ILE A C 1
ATOM 1433 O O . ILE A 1 185 ? 11.581 -0.144 9.554 1.00 91.12 185 ILE A O 1
ATOM 1437 N N . SER A 1 186 ? 11.169 -0.170 7.354 1.00 88.81 186 SER A N 1
ATOM 1438 C CA . SER A 1 186 ? 11.853 -1.434 7.106 1.00 88.81 186 SER A CA 1
ATOM 1439 C C . SER A 1 186 ? 12.577 -1.457 5.762 1.00 88.81 186 SER A C 1
ATOM 1441 O O . SER A 1 186 ? 12.537 -0.508 4.978 1.00 88.81 186 SER A O 1
ATOM 1443 N N . HIS A 1 187 ? 13.270 -2.562 5.498 1.00 78.06 187 HIS A N 1
ATOM 1444 C CA . HIS A 1 187 ? 13.931 -2.795 4.220 1.00 78.06 187 HIS A CA 1
ATOM 1445 C C . HIS A 1 187 ? 12.932 -3.307 3.168 1.00 78.06 187 HIS A C 1
ATOM 1447 O O . HIS A 1 187 ? 11.981 -4.028 3.490 1.00 78.06 187 HIS A O 1
ATOM 1453 N N . CYS A 1 188 ? 13.148 -2.960 1.897 1.00 73.88 188 CYS A N 1
ATOM 1454 C CA . CYS A 1 188 ? 12.523 -3.675 0.783 1.00 73.88 188 CYS A CA 1
ATOM 1455 C C . CYS A 1 188 ? 13.191 -5.045 0.590 1.00 73.88 188 CYS A C 1
ATOM 1457 O O . CYS A 1 188 ? 14.258 -5.310 1.149 1.00 73.88 188 CYS A O 1
ATOM 1459 N N . SER A 1 189 ? 12.577 -5.939 -0.187 1.00 65.94 189 SER A N 1
ATOM 1460 C CA . SER A 1 189 ? 13.218 -7.215 -0.524 1.00 65.94 189 SER A CA 1
ATOM 1461 C C . SER A 1 189 ? 14.529 -6.998 -1.276 1.00 65.94 189 SER A C 1
ATOM 1463 O O . SER A 1 189 ? 14.603 -6.169 -2.179 1.00 65.94 189 SER A O 1
ATOM 1465 N N . GLN A 1 190 ? 15.539 -7.807 -0.958 1.00 53.56 190 GLN A N 1
ATOM 1466 C CA . GLN A 1 190 ? 16.707 -7.963 -1.818 1.00 53.56 190 GLN A CA 1
ATOM 1467 C C . GLN A 1 190 ? 16.272 -8.728 -3.070 1.00 53.56 190 GLN A C 1
ATOM 1469 O O . GLN A 1 190 ? 16.002 -9.929 -2.992 1.00 53.56 190 GLN A O 1
ATOM 1474 N N . LEU A 1 191 ? 16.198 -8.056 -4.218 1.00 55.56 191 LEU A N 1
ATOM 1475 C CA . LEU A 1 191 ? 16.195 -8.760 -5.496 1.00 55.56 191 LEU A CA 1
ATOM 1476 C C . LEU A 1 191 ? 17.583 -9.396 -5.639 1.00 55.56 191 LEU A C 1
ATOM 1478 O O . LEU A 1 191 ? 18.589 -8.709 -5.805 1.00 55.56 191 LEU A O 1
ATOM 1482 N N . LYS A 1 192 ? 17.666 -10.715 -5.442 1.00 42.03 192 LYS A N 1
ATOM 1483 C CA . LYS A 1 192 ? 18.914 -11.460 -5.638 1.00 42.03 192 LYS A CA 1
ATOM 1484 C C . LYS A 1 192 ? 19.197 -11.518 -7.139 1.00 42.03 192 LYS A C 1
ATOM 1486 O O . LYS A 1 192 ? 18.357 -12.018 -7.876 1.00 42.03 192 LYS A O 1
ATOM 1491 N N . GLY A 1 193 ? 20.380 -11.076 -7.568 1.00 47.16 193 GLY A N 1
ATOM 1492 C CA . GLY A 1 193 ? 20.866 -11.311 -8.937 1.00 47.16 193 GLY A CA 1
ATOM 1493 C C . GLY A 1 193 ? 21.042 -10.084 -9.833 1.00 47.16 193 GLY A C 1
ATOM 1494 O O . GLY A 1 193 ? 21.213 -10.262 -11.032 1.00 47.16 193 GLY A O 1
ATOM 1495 N N . THR A 1 194 ? 21.040 -8.873 -9.277 1.00 40.78 194 THR A N 1
ATOM 1496 C CA . THR A 1 194 ? 21.445 -7.640 -9.981 1.00 40.78 194 THR A CA 1
ATOM 1497 C C . THR A 1 194 ? 22.735 -7.068 -9.412 1.00 40.78 194 THR A C 1
ATOM 1499 O O . THR A 1 194 ? 22.761 -6.823 -8.178 1.00 40.78 194 THR A O 1
#

Solvent-accessible surface area (backbone atoms only — not comparable to full-atom values): 10732 Å² total; per-residue (Å²): 143,81,66,66,63,59,58,50,51,46,61,74,56,35,78,92,46,67,57,53,76,52,73,51,79,56,93,93,59,90,50,25,40,32,35,47,42,52,66,73,62,56,83,72,92,50,78,36,44,31,73,35,90,54,88,88,60,84,84,77,89,64,82,63,43,64,58,48,70,69,53,51,52,54,50,28,51,45,50,4,54,41,44,26,46,43,48,76,71,60,37,64,27,41,30,40,47,26,25,64,63,22,48,50,33,32,35,51,17,56,70,45,18,74,36,87,52,80,58,14,68,52,70,70,21,13,46,41,58,57,53,49,28,51,51,33,27,57,76,39,46,61,95,84,55,45,40,32,34,35,36,32,34,34,46,66,50,81,79,56,79,50,29,41,56,70,55,31,52,51,52,52,52,53,43,46,74,79,56,46,74,46,77,45,83,45,57,33,38,70,65,84,90,91